Protein AF-A0A7J2Z098-F1 (afdb_monomer_lite)

Secondary structure (DSSP, 8-state):
-HHHHHHHHHHHHHHHHHHT-------PPPPPPPPEEEEEEEE--EEEPPEEEEEE-TTT--EEEEEEPPEEE--EEEEEEEEPPP---EE-TT--EEEEEEEEEEEETT-SPPEEP---TTTSS--S-PPPSSSEEEEEEE---SS-----TTSSS----SEE-----TT-EEEEEEEEEEEEEEEEEPPPBTTBTT-EEEEEEEEEPPPPPPEEEEPPPSS-----PPPPPPPPPP------HHHHHHHHHHHHHHHHHHHHHHHHGGG-

Radius of gyration: 32.57 Å; chains: 1; bounding box: 95×51×106 Å

Foldseek 3Di:
DPVVVVVVVVVVVVVVVVVPPPPPCPVAFDADAAWDKDKDKDWPKDKFAKDKDWDQDPVPRDIDIDIDHIDIDTWIKMKIKIWDDQDDWDADPVRFIKFKFKKKWKDWPPDPDIDTLPCVFQDDERPGPGDDNHTIDIQMETADDDDDPPPPVPPPDDPPNSYYPPHQDAQTKMKMKMKMWIWGKDWAADDADPVRNRDTGIDTDTHMYPIHDIDMDTHHDPPPDDDDDDDDDDDDDDDDPDDPVVVVVVVVVVVVVVVVVVVVVVVVVVVD

Sequence (272 aa):
MGKYLSLCLVAILAVSSLLMVMPSNAQTIPKPSVPEFTLKYVDNSYDVPPTTSTTTDPYTGKQTTTTQAGYRIYNQSIYVVIKNQPFVPYNDNDGHYINLAYTIRWKGHYSDSWNNLPNRTDYYGVDGYWSPYDGNTTIVFGLNHKENPINIHGLNRDFDYDYFLGGVSANGTVDFQIQAFIGYSELVPKQPTILYPNDYYLVVTGQLSDWSNIESITIPDGSISTSTSPTSNPTPTPTVPELSWLLIVPLLLSMLSIALIVKHRKTANFKQ

pLDDT: mean 79.64, std 18.13, range [35.75, 97.94]

Structure (mmCIF, N/CA/C/O backbone):
data_AF-A0A7J2Z098-F1
#
_entry.id   AF-A0A7J2Z098-F1
#
loop_
_atom_site.group_PDB
_atom_site.id
_atom_site.type_symbol
_atom_site.label_atom_id
_atom_site.label_alt_id
_atom_site.label_comp_id
_atom_site.label_asym_id
_atom_site.label_entity_id
_atom_site.label_seq_id
_atom_site.pdbx_PDB_ins_code
_atom_site.Cartn_x
_atom_site.Cartn_y
_atom_site.Cartn_z
_atom_site.occupancy
_atom_site.B_iso_or_equiv
_atom_site.auth_seq_id
_atom_site.auth_comp_id
_atom_site.auth_asym_id
_atom_site.auth_atom_id
_atom_site.pdbx_PDB_model_num
ATOM 1 N N . MET A 1 1 ? 45.383 5.998 -62.347 1.00 57.28 1 MET A N 1
ATOM 2 C CA . MET A 1 1 ? 44.789 6.826 -61.270 1.00 57.28 1 MET A CA 1
ATOM 3 C C . MET A 1 1 ? 43.417 6.342 -60.780 1.00 57.28 1 MET A C 1
ATOM 5 O O . MET A 1 1 ? 43.200 6.380 -59.579 1.00 57.28 1 MET A O 1
ATOM 9 N N . GLY A 1 2 ? 42.518 5.821 -61.629 1.00 71.88 2 GLY A N 1
ATOM 10 C CA . GLY A 1 2 ? 41.135 5.491 -61.217 1.00 71.88 2 GLY A CA 1
ATOM 11 C C . GLY A 1 2 ? 40.946 4.414 -60.130 1.00 71.88 2 GLY A C 1
ATOM 12 O O . GLY A 1 2 ? 40.006 4.506 -59.349 1.00 71.88 2 GLY A O 1
ATOM 13 N N . LYS A 1 3 ? 41.847 3.426 -60.014 1.00 73.69 3 LYS A N 1
ATOM 14 C CA . LYS A 1 3 ? 41.690 2.323 -59.040 1.00 73.69 3 LYS A CA 1
ATOM 15 C C . LYS A 1 3 ? 41.809 2.782 -57.579 1.00 73.69 3 LYS A C 1
ATOM 17 O O . LYS A 1 3 ? 41.043 2.330 -56.738 1.00 73.69 3 LYS A O 1
ATOM 22 N N . TYR A 1 4 ? 42.721 3.711 -57.290 1.00 79.69 4 TYR A N 1
ATOM 23 C CA . TYR A 1 4 ? 42.920 4.242 -55.935 1.00 79.69 4 TYR A CA 1
ATOM 24 C C . TYR A 1 4 ? 41.799 5.196 -55.516 1.00 79.69 4 TYR A C 1
ATOM 26 O O . TYR A 1 4 ? 41.381 5.169 -54.364 1.00 79.69 4 TYR A O 1
ATOM 34 N N . LEU A 1 5 ? 41.262 5.979 -56.459 1.00 80.69 5 LEU A N 1
ATOM 35 C CA . LEU A 1 5 ? 40.113 6.852 -56.210 1.00 80.69 5 LEU A CA 1
ATOM 36 C C . LEU A 1 5 ? 38.868 6.033 -55.838 1.00 80.69 5 LEU A C 1
ATOM 38 O O . LEU A 1 5 ? 38.191 6.359 -54.870 1.00 80.69 5 LEU A O 1
ATOM 42 N N . SER A 1 6 ? 38.614 4.929 -56.552 1.00 85.00 6 SER A N 1
ATOM 43 C CA . SER A 1 6 ? 37.485 4.036 -56.262 1.00 85.00 6 SER A CA 1
ATOM 44 C C . SER A 1 6 ? 37.614 3.364 -54.891 1.00 85.00 6 SER A C 1
ATOM 46 O O . SER A 1 6 ? 36.625 3.244 -54.177 1.00 85.00 6 SER A O 1
ATOM 48 N N . LEU A 1 7 ? 38.829 2.964 -54.498 1.00 81.88 7 LEU A N 1
ATOM 49 C CA . LEU A 1 7 ? 39.093 2.372 -53.182 1.00 81.88 7 LEU A CA 1
ATOM 50 C C . LEU A 1 7 ? 38.921 3.395 -52.051 1.00 81.88 7 LEU A C 1
ATOM 52 O O . LEU A 1 7 ? 38.344 3.074 -51.016 1.00 81.88 7 LEU A O 1
ATOM 56 N N . CYS A 1 8 ? 39.365 4.635 -52.273 1.00 82.75 8 CYS A N 1
ATOM 57 C CA . CYS A 1 8 ? 39.190 5.730 -51.322 1.00 82.75 8 CYS A CA 1
ATOM 58 C C . CYS A 1 8 ? 37.703 6.076 -51.143 1.00 82.75 8 CYS A C 1
ATOM 60 O O . CYS A 1 8 ? 37.240 6.256 -50.023 1.00 82.75 8 CYS A O 1
ATOM 62 N N . LEU A 1 9 ? 36.928 6.081 -52.233 1.00 84.75 9 LEU A N 1
ATOM 63 C CA . LEU A 1 9 ? 35.494 6.366 -52.195 1.00 84.75 9 LEU A CA 1
ATOM 64 C C . LEU A 1 9 ? 34.701 5.268 -51.468 1.00 84.75 9 LEU A C 1
ATOM 66 O O . LEU A 1 9 ? 33.828 5.586 -50.668 1.00 84.75 9 LEU A O 1
ATOM 70 N N . VAL A 1 10 ? 35.042 3.990 -51.682 1.00 88.12 10 VAL A N 1
ATOM 71 C CA . VAL A 1 10 ? 34.444 2.860 -50.944 1.00 88.12 10 VAL A CA 1
ATOM 72 C C . VAL A 1 10 ? 34.806 2.918 -49.460 1.00 88.12 10 VAL A C 1
ATOM 74 O O . VAL A 1 10 ? 33.942 2.684 -48.622 1.00 88.12 10 VAL A O 1
ATOM 77 N N . ALA A 1 11 ? 36.047 3.276 -49.120 1.00 83.81 11 ALA A N 1
ATOM 78 C CA . ALA A 1 11 ? 36.458 3.448 -47.730 1.00 83.81 11 ALA A CA 1
ATOM 79 C C . ALA A 1 11 ? 35.717 4.614 -47.054 1.00 83.81 11 ALA A C 1
ATOM 81 O O . ALA A 1 11 ? 35.242 4.456 -45.935 1.00 83.81 11 ALA A O 1
ATOM 82 N N . ILE A 1 12 ? 35.555 5.751 -47.741 1.00 84.44 12 ILE A N 1
ATOM 83 C CA . ILE A 1 12 ? 34.788 6.896 -47.231 1.00 84.44 12 ILE A CA 1
ATOM 84 C C . ILE A 1 12 ? 33.317 6.512 -47.049 1.00 84.44 12 ILE A C 1
ATOM 86 O O . ILE A 1 12 ? 32.778 6.750 -45.979 1.00 84.44 12 ILE A O 1
ATOM 90 N N . LEU A 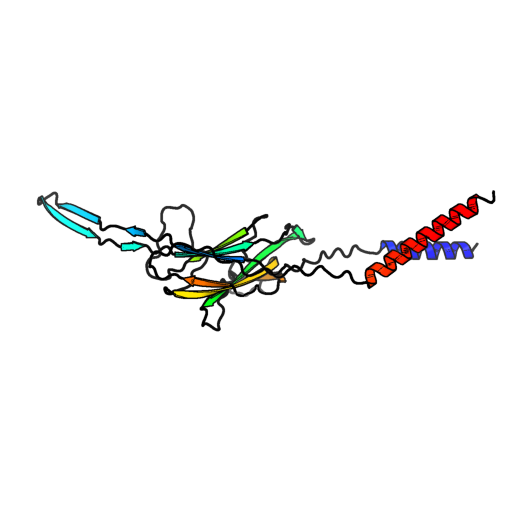1 13 ? 32.686 5.848 -48.023 1.00 81.50 13 LEU A N 1
ATOM 91 C CA . LEU A 1 13 ? 31.301 5.371 -47.899 1.00 81.50 13 LEU A CA 1
ATOM 92 C C . LEU A 1 13 ? 31.127 4.366 -46.753 1.00 81.50 13 LEU A C 1
ATOM 94 O O . LEU A 1 13 ? 30.170 4.478 -45.991 1.00 81.50 13 LEU A O 1
ATOM 98 N N . ALA A 1 14 ? 32.065 3.430 -46.587 1.00 79.94 14 ALA A N 1
ATOM 99 C CA . ALA A 1 14 ? 32.045 2.476 -45.484 1.00 79.94 14 ALA A CA 1
ATOM 100 C C . ALA A 1 14 ? 32.183 3.187 -44.126 1.00 79.94 14 ALA A C 1
ATOM 102 O O . ALA A 1 14 ? 31.389 2.939 -43.221 1.00 79.94 14 ALA A O 1
ATOM 103 N N . VAL A 1 15 ? 33.117 4.132 -43.991 1.00 76.31 15 VAL A N 1
ATOM 104 C CA . VAL A 1 15 ? 33.310 4.897 -42.747 1.00 76.31 15 VAL A CA 1
ATOM 105 C C . VAL A 1 15 ? 32.129 5.838 -42.476 1.00 76.31 15 VAL A C 1
ATOM 107 O O . VAL A 1 15 ? 31.661 5.913 -41.344 1.00 76.31 15 VAL A O 1
ATOM 110 N N . SER A 1 16 ? 31.575 6.493 -43.499 1.00 74.38 16 SER A N 1
ATOM 111 C CA . SER A 1 16 ? 30.379 7.335 -43.377 1.00 74.38 16 SER A CA 1
ATOM 112 C C . SER A 1 16 ? 29.139 6.528 -42.988 1.00 74.38 16 SER A C 1
ATOM 114 O O . SER A 1 16 ? 28.329 7.021 -42.209 1.00 74.38 16 SER A O 1
ATOM 116 N N . SER A 1 17 ? 29.014 5.278 -43.450 1.00 73.50 17 SER A N 1
ATOM 117 C CA . SER A 1 17 ? 27.932 4.382 -43.019 1.00 73.50 17 SER A CA 1
ATOM 118 C C . SER A 1 17 ? 28.067 3.929 -41.557 1.00 73.50 17 SER A C 1
ATOM 120 O O . SER A 1 17 ? 27.053 3.693 -40.908 1.00 73.50 17 SER A O 1
ATOM 122 N N . LEU A 1 18 ? 29.289 3.885 -41.004 1.00 65.31 18 LEU A N 1
ATOM 123 C CA . LEU A 1 18 ? 29.522 3.606 -39.579 1.00 65.31 18 LEU A CA 1
ATOM 124 C C . LEU A 1 18 ? 29.263 4.823 -38.675 1.00 65.31 18 LEU A C 1
ATOM 126 O O . LEU A 1 18 ? 28.880 4.649 -37.522 1.00 65.31 18 LEU A O 1
ATOM 130 N N . LEU A 1 19 ? 29.459 6.046 -39.176 1.00 63.72 19 LEU A N 1
ATOM 131 C CA . LEU A 1 19 ? 29.223 7.278 -38.406 1.00 63.72 19 LEU A CA 1
ATOM 132 C C . LEU A 1 19 ? 27.743 7.680 -38.342 1.00 63.72 19 LEU A C 1
ATOM 134 O O . LEU A 1 19 ? 27.380 8.536 -37.541 1.00 63.72 19 LEU A O 1
ATOM 138 N N . MET A 1 20 ? 26.889 7.049 -39.151 1.00 56.09 20 MET A N 1
ATOM 139 C CA . MET A 1 20 ? 25.440 7.252 -39.135 1.00 56.09 20 MET A CA 1
ATOM 140 C C . MET A 1 20 ? 24.705 6.198 -38.296 1.00 56.09 20 MET A C 1
ATOM 142 O O . MET A 1 20 ? 23.518 5.952 -38.496 1.00 56.09 20 MET A O 1
ATOM 146 N N . VAL A 1 21 ? 25.383 5.589 -37.321 1.00 52.75 21 VAL A N 1
ATOM 147 C CA . VAL A 1 21 ? 24.683 5.002 -36.179 1.00 52.75 21 VAL A CA 1
ATOM 148 C C . VAL A 1 21 ? 24.274 6.180 -35.306 1.00 52.75 21 VAL A C 1
ATOM 150 O O . VAL A 1 21 ? 25.026 6.609 -34.432 1.00 52.75 21 VAL A O 1
ATOM 153 N N . MET A 1 22 ? 23.091 6.748 -35.572 1.00 53.44 22 MET A N 1
ATOM 154 C CA . MET A 1 22 ? 22.412 7.515 -34.531 1.00 53.44 22 MET A CA 1
ATOM 155 C C . MET A 1 22 ? 22.451 6.634 -33.283 1.00 53.44 22 MET A C 1
ATOM 157 O O . MET A 1 22 ? 22.065 5.463 -33.387 1.00 53.44 22 MET A O 1
ATOM 161 N N . PRO A 1 23 ? 22.955 7.120 -32.136 1.00 51.03 23 PRO A N 1
ATOM 162 C CA . PRO A 1 23 ? 22.782 6.385 -30.906 1.00 51.03 23 PRO A CA 1
ATOM 163 C C . PRO A 1 23 ? 21.275 6.244 -30.728 1.00 51.03 23 PRO A C 1
ATOM 165 O O . PRO A 1 23 ? 20.585 7.181 -30.338 1.00 51.03 23 PRO A O 1
ATOM 168 N N . SER A 1 24 ? 20.759 5.061 -31.046 1.00 50.72 24 SER A N 1
ATOM 169 C CA . SER A 1 24 ? 19.453 4.581 -30.628 1.00 50.72 24 SER A CA 1
ATOM 170 C C . SER A 1 24 ? 19.534 4.337 -29.118 1.00 50.72 24 SER A C 1
ATOM 172 O O . SER A 1 24 ? 19.278 3.241 -28.631 1.00 50.72 24 SER A O 1
ATOM 174 N N . ASN A 1 25 ? 19.900 5.372 -28.361 1.00 56.47 25 ASN A N 1
ATOM 175 C CA . ASN A 1 25 ? 19.655 5.472 -26.934 1.00 56.47 25 ASN A CA 1
ATOM 176 C C . ASN A 1 25 ? 18.183 5.855 -26.750 1.00 56.47 25 ASN A C 1
ATOM 178 O O . ASN A 1 25 ? 17.852 6.788 -26.022 1.00 56.47 25 ASN A O 1
ATOM 182 N N . ALA A 1 26 ? 17.283 5.112 -27.401 1.00 61.59 26 ALA A N 1
ATOM 183 C CA . ALA A 1 26 ? 15.996 4.863 -26.793 1.00 61.59 26 ALA A CA 1
ATOM 184 C C . ALA A 1 26 ? 16.334 4.052 -25.541 1.00 61.59 26 ALA A C 1
ATOM 186 O O . ALA A 1 26 ? 16.438 2.828 -25.593 1.00 61.59 26 ALA A O 1
ATOM 187 N N . GLN A 1 27 ? 16.674 4.754 -24.457 1.00 69.12 27 GLN A N 1
ATOM 188 C CA . GLN A 1 27 ? 16.904 4.141 -23.165 1.00 69.12 27 GLN A CA 1
ATOM 189 C C . GLN A 1 27 ? 15.578 3.494 -22.800 1.00 69.12 27 GLN A C 1
ATOM 191 O O . GLN A 1 27 ? 14.620 4.160 -22.421 1.00 69.12 27 GLN A O 1
ATOM 196 N N . THR A 1 28 ? 15.489 2.191 -23.042 1.00 88.50 28 THR A N 1
ATOM 197 C CA . THR A 1 28 ? 14.275 1.444 -22.766 1.00 88.50 28 THR A CA 1
ATOM 198 C C . THR A 1 28 ? 14.045 1.520 -21.271 1.00 88.50 28 THR A C 1
ATOM 200 O O . THR A 1 28 ? 14.939 1.167 -20.496 1.00 88.50 28 THR A O 1
ATOM 203 N N . ILE A 1 29 ? 12.862 1.978 -20.872 1.00 92.75 29 ILE A N 1
ATOM 204 C CA . ILE A 1 29 ? 12.437 1.929 -19.478 1.00 92.75 29 ILE A CA 1
ATOM 205 C C . ILE A 1 29 ? 12.605 0.473 -19.011 1.00 92.75 29 ILE A C 1
ATOM 207 O O . ILE A 1 29 ? 12.049 -0.425 -19.651 1.00 92.75 29 ILE A O 1
ATOM 211 N N . PRO A 1 30 ? 13.421 0.200 -17.978 1.00 94.94 30 PRO A N 1
ATOM 212 C CA . PRO A 1 30 ? 13.698 -1.170 -17.573 1.00 94.94 30 PRO A CA 1
ATOM 213 C C . PRO A 1 30 ? 12.434 -1.821 -17.008 1.00 94.94 30 PRO A C 1
ATOM 215 O O . PRO A 1 30 ? 11.653 -1.169 -16.314 1.00 94.94 30 PRO A O 1
ATOM 218 N N . LYS A 1 31 ? 12.240 -3.120 -17.272 1.00 95.62 31 LYS A N 1
ATOM 219 C CA . LYS A 1 31 ? 11.166 -3.883 -16.626 1.00 95.62 31 LYS A CA 1
ATOM 220 C C . LYS A 1 31 ? 11.496 -4.036 -15.131 1.00 95.62 31 LYS A C 1
ATOM 222 O O . LYS A 1 31 ? 12.567 -4.565 -14.826 1.00 95.62 31 LYS A O 1
ATOM 227 N N . PRO A 1 32 ? 10.620 -3.605 -14.207 1.00 94.94 32 PRO A N 1
ATOM 228 C CA . PRO A 1 32 ? 10.844 -3.798 -12.778 1.00 94.94 32 PRO A CA 1
ATOM 229 C C . PRO A 1 32 ? 10.784 -5.280 -12.377 1.00 94.94 32 PRO A C 1
ATOM 231 O O . PRO A 1 32 ? 10.076 -6.075 -13.004 1.00 94.94 32 PRO A O 1
ATOM 234 N N . SER A 1 33 ? 11.496 -5.651 -11.308 1.00 96.38 33 SER A N 1
ATOM 235 C CA . SER A 1 33 ? 11.374 -6.970 -10.686 1.00 96.38 33 SER A CA 1
ATOM 236 C C . SER A 1 33 ? 10.045 -7.118 -9.940 1.00 96.38 33 SER A C 1
ATOM 238 O O . SER A 1 33 ? 9.377 -6.141 -9.598 1.00 96.38 33 SER A O 1
ATOM 240 N N . VAL A 1 34 ? 9.647 -8.369 -9.703 1.00 96.94 34 VAL A N 1
ATOM 241 C CA . VAL A 1 34 ? 8.485 -8.681 -8.866 1.00 96.94 34 VAL A CA 1
ATOM 242 C C . VAL A 1 34 ? 8.768 -8.216 -7.426 1.00 96.94 34 VAL A C 1
ATOM 244 O O . VAL A 1 34 ? 9.807 -8.600 -6.885 1.00 96.94 34 VAL A O 1
ATOM 247 N N . PRO A 1 35 ? 7.888 -7.412 -6.795 1.00 94.81 35 PRO A N 1
ATOM 248 C CA . PRO A 1 35 ? 8.123 -6.890 -5.450 1.00 94.81 35 PRO A CA 1
ATOM 249 C C . PRO A 1 35 ? 8.235 -7.979 -4.377 1.00 94.81 35 PRO A C 1
ATOM 251 O O . PRO A 1 35 ? 7.418 -8.899 -4.320 1.00 94.81 35 PRO A O 1
ATOM 254 N N . GLU A 1 36 ? 9.198 -7.810 -3.471 1.00 95.75 36 GLU A N 1
ATOM 255 C CA . GLU A 1 36 ? 9.258 -8.523 -2.192 1.00 95.75 36 GLU A CA 1
ATOM 256 C C . GLU A 1 36 ? 8.597 -7.657 -1.116 1.00 95.75 36 GLU A C 1
ATOM 258 O O . GLU A 1 36 ? 8.906 -6.469 -0.992 1.00 95.75 36 GLU A O 1
ATOM 263 N N . PHE A 1 37 ? 7.699 -8.232 -0.318 1.00 95.69 37 PHE A N 1
ATOM 264 C CA . PHE A 1 37 ? 7.022 -7.490 0.740 1.00 95.69 37 PHE A CA 1
ATOM 265 C C . PHE A 1 37 ? 6.668 -8.372 1.933 1.00 95.69 37 PHE A C 1
ATOM 267 O O . PHE A 1 37 ? 6.704 -9.597 1.863 1.00 95.69 37 PHE A O 1
ATOM 274 N N . THR A 1 38 ? 6.345 -7.719 3.045 1.00 96.31 38 THR A N 1
ATOM 275 C CA . THR A 1 38 ? 5.892 -8.360 4.282 1.00 96.31 38 THR A CA 1
ATOM 276 C C . THR A 1 38 ? 4.702 -7.608 4.861 1.00 96.31 38 THR A C 1
ATOM 278 O O . THR A 1 38 ? 4.534 -6.408 4.628 1.00 96.31 38 THR A O 1
ATOM 281 N N . LEU A 1 39 ? 3.872 -8.321 5.619 1.00 96.12 39 LEU A N 1
ATOM 282 C CA . LEU A 1 39 ? 2.697 -7.775 6.290 1.00 96.12 39 LEU A CA 1
ATOM 283 C C . LEU A 1 39 ? 2.921 -7.756 7.803 1.00 96.12 39 LEU A C 1
ATOM 285 O O . LEU A 1 39 ? 3.462 -8.706 8.373 1.00 96.12 39 LEU A O 1
ATOM 289 N N . LYS A 1 40 ? 2.472 -6.691 8.467 1.00 95.38 40 LYS A N 1
ATOM 290 C CA . LYS A 1 40 ? 2.518 -6.572 9.927 1.00 95.38 40 LYS A CA 1
ATOM 291 C C . LYS A 1 40 ? 1.225 -5.970 10.462 1.00 95.38 40 LYS A C 1
ATOM 293 O O . LYS A 1 40 ? 0.866 -4.856 10.106 1.00 95.38 40 LYS A O 1
ATOM 298 N N . TYR A 1 41 ? 0.562 -6.680 11.364 1.00 94.44 41 TYR A N 1
ATOM 299 C CA . TYR A 1 41 ? -0.569 -6.148 12.117 1.00 94.44 41 TYR A CA 1
ATOM 300 C C . TYR A 1 41 ? -0.067 -5.291 13.287 1.00 94.44 41 TYR A C 1
ATOM 302 O O . TYR A 1 41 ? 0.871 -5.681 13.989 1.00 94.44 41 TYR A O 1
ATOM 310 N N . VAL A 1 42 ? -0.680 -4.126 13.490 1.00 91.31 42 VAL A N 1
ATOM 311 C CA . VAL A 1 42 ? -0.365 -3.196 14.579 1.00 91.31 42 VAL A CA 1
ATOM 312 C C . VAL A 1 42 ? -1.661 -2.758 15.253 1.00 91.31 42 VAL A C 1
ATOM 314 O O . VAL A 1 42 ? -2.547 -2.198 14.606 1.00 91.31 42 VAL A O 1
ATOM 317 N N . ASP A 1 43 ? -1.744 -2.993 16.563 1.00 91.44 43 ASP A N 1
ATOM 318 C CA . ASP A 1 43 ? -2.855 -2.575 17.415 1.00 91.44 43 ASP A CA 1
ATOM 319 C C . ASP A 1 43 ? -2.375 -1.522 18.420 1.00 91.44 43 ASP A C 1
ATOM 321 O O . ASP A 1 43 ? -1.649 -1.828 19.365 1.00 91.44 43 ASP A O 1
ATOM 325 N N . ASN A 1 44 ? -2.782 -0.278 18.192 1.00 89.19 44 ASN A N 1
ATOM 326 C CA . ASN A 1 44 ? -2.557 0.866 19.071 1.00 89.19 44 ASN A CA 1
ATOM 327 C C . ASN A 1 44 ? -3.853 1.267 19.805 1.00 89.19 44 ASN A C 1
ATOM 329 O O . ASN A 1 44 ? -4.013 2.429 20.188 1.00 89.19 44 ASN A O 1
ATOM 333 N N . SER A 1 45 ? -4.822 0.352 19.931 1.00 89.12 45 SER A N 1
ATOM 334 C CA . SER A 1 45 ? -6.096 0.616 20.608 1.00 89.12 45 SER A CA 1
ATOM 335 C C . SER A 1 45 ? -5.890 0.891 22.097 1.00 89.12 45 SER A C 1
ATOM 337 O O . SER A 1 45 ? -5.026 0.294 22.740 1.00 89.12 45 SER A O 1
ATOM 339 N N . TYR A 1 46 ? -6.723 1.756 22.670 1.00 88.75 46 TYR A N 1
ATOM 340 C CA . TYR A 1 46 ? -6.664 2.114 24.088 1.00 88.75 46 TYR A CA 1
ATOM 341 C C . TYR A 1 46 ? -8.055 2.394 24.655 1.00 88.75 46 TYR A C 1
ATOM 343 O O . TYR A 1 46 ? -8.987 2.718 23.919 1.00 88.75 46 TYR A O 1
ATOM 351 N N . ASP A 1 47 ? -8.197 2.271 25.973 1.00 92.00 47 ASP A N 1
ATOM 352 C CA . ASP A 1 47 ? -9.448 2.557 26.672 1.00 92.00 47 ASP A CA 1
ATOM 353 C C . ASP A 1 47 ? -9.421 3.977 27.250 1.00 92.00 47 ASP A C 1
ATOM 355 O O . ASP A 1 47 ? -8.466 4.384 27.915 1.00 92.00 47 ASP A O 1
ATOM 359 N N . VAL A 1 48 ? -10.485 4.737 27.002 1.00 88.19 48 VAL A N 1
ATOM 360 C CA . VAL A 1 48 ? -10.740 6.040 27.617 1.00 88.19 48 VAL A CA 1
ATOM 361 C C . VAL A 1 48 ? -11.589 5.802 28.867 1.00 88.19 48 VAL A C 1
ATOM 363 O O . VAL A 1 48 ? -12.699 5.275 28.749 1.00 88.19 48 VAL A O 1
ATOM 366 N N . PRO A 1 49 ? -11.108 6.159 30.071 1.00 94.12 49 PRO A N 1
ATOM 367 C CA . PRO A 1 49 ? -11.881 5.963 31.291 1.00 94.12 49 PRO A CA 1
ATOM 368 C C . PRO A 1 49 ? -13.125 6.872 31.315 1.00 94.12 49 PRO A C 1
ATOM 370 O O . PRO A 1 49 ? -13.120 7.937 30.693 1.00 94.12 49 PRO A O 1
ATOM 373 N N . PRO A 1 50 ? -14.188 6.495 32.052 1.00 96.50 50 PRO A N 1
ATOM 374 C CA . PRO A 1 50 ? -15.348 7.360 32.242 1.00 96.50 50 PRO A CA 1
ATOM 375 C C . PRO A 1 50 ? -14.947 8.674 32.917 1.00 96.50 50 PRO A C 1
ATOM 377 O O . PRO A 1 50 ? -14.163 8.682 33.868 1.00 96.50 50 PRO A O 1
ATOM 380 N N . THR A 1 51 ? -15.523 9.785 32.463 1.00 96.06 51 THR A N 1
ATOM 381 C CA . THR A 1 51 ? -15.309 11.110 33.058 1.00 96.06 51 THR A CA 1
ATOM 382 C C . THR A 1 51 ? -16.583 11.579 33.747 1.00 96.06 51 THR A C 1
ATOM 384 O O . THR A 1 51 ? -17.696 11.311 33.301 1.00 96.06 51 THR A O 1
ATOM 387 N N . THR A 1 52 ? -16.442 12.252 34.887 1.00 97.69 52 THR A N 1
ATOM 388 C CA . THR A 1 52 ? -17.578 12.818 35.623 1.00 97.69 52 THR A CA 1
ATOM 389 C C . THR A 1 52 ? -17.325 14.296 35.862 1.00 97.69 52 THR A C 1
ATOM 391 O O . THR A 1 52 ? -16.305 14.666 36.438 1.00 97.69 52 THR A O 1
ATOM 394 N N . SER A 1 53 ? -18.256 15.139 35.421 1.00 96.56 53 SER A N 1
ATOM 395 C CA . SER A 1 53 ? -18.226 16.582 35.643 1.00 96.56 53 SER A CA 1
ATOM 396 C C . SER A 1 53 ? -19.401 16.995 36.518 1.00 96.56 53 SER A C 1
ATOM 398 O O . SER A 1 53 ? -20.550 16.679 36.200 1.00 96.56 53 SER A O 1
ATOM 400 N N . THR A 1 54 ? -19.124 17.733 37.590 1.00 97.94 54 THR A N 1
ATOM 401 C CA . THR A 1 54 ? -20.156 18.340 38.436 1.00 97.94 54 THR A CA 1
ATOM 402 C C . THR A 1 54 ? -20.196 19.837 38.176 1.00 97.94 54 THR A C 1
ATOM 404 O O . THR A 1 54 ? -19.185 20.523 38.314 1.00 97.94 54 THR A O 1
ATOM 407 N N . THR A 1 55 ? -21.368 20.348 37.817 1.00 97.25 55 THR A N 1
ATOM 408 C CA . THR A 1 55 ? -21.617 21.779 37.646 1.00 97.25 55 THR A CA 1
ATOM 409 C C . THR A 1 55 ? -22.546 22.252 38.753 1.00 97.25 55 THR A C 1
ATOM 411 O O . THR A 1 55 ? -23.603 21.661 38.974 1.00 97.25 55 THR A O 1
ATOM 414 N N . THR A 1 56 ? -22.156 23.314 39.451 1.00 97.56 56 THR A N 1
ATOM 415 C CA . THR A 1 56 ? -22.990 23.962 40.468 1.00 97.56 56 THR A CA 1
ATOM 416 C C . THR A 1 56 ? -23.680 25.165 39.843 1.00 97.56 56 THR A C 1
ATOM 418 O O . THR A 1 56 ? -23.011 26.044 39.304 1.00 97.56 56 THR A O 1
ATOM 421 N N . ASP A 1 57 ? -25.007 25.213 39.917 1.00 95.81 57 ASP A N 1
ATOM 422 C CA . ASP A 1 57 ? -25.786 26.380 39.506 1.00 95.81 57 ASP A CA 1
ATOM 423 C C . ASP A 1 57 ? -25.463 27.572 40.436 1.00 95.81 57 ASP A C 1
ATOM 425 O O . ASP A 1 57 ? -25.660 27.458 41.651 1.00 95.81 57 ASP A O 1
ATOM 429 N N . PRO A 1 58 ? -24.970 28.711 39.910 1.00 93.94 58 PRO A N 1
ATOM 430 C CA . PRO A 1 58 ? -24.531 29.838 40.732 1.00 93.94 58 PRO A CA 1
ATOM 431 C C . PRO A 1 58 ? -25.678 30.587 41.428 1.00 93.94 58 PRO A C 1
ATOM 433 O O . PRO A 1 58 ? -25.421 31.325 42.377 1.00 93.94 58 PRO A O 1
ATOM 436 N N . TYR A 1 59 ? -26.925 30.415 40.984 1.00 91.75 59 TYR A N 1
ATOM 437 C CA . TYR A 1 59 ? -28.089 31.106 41.543 1.00 91.75 59 TYR A CA 1
ATOM 438 C C . TYR A 1 59 ? -28.874 30.235 42.524 1.00 91.75 59 TYR A C 1
ATOM 440 O O . TYR A 1 59 ? -29.502 30.762 43.440 1.00 91.75 59 TYR A O 1
ATOM 448 N N . THR A 1 60 ? -28.840 28.910 42.351 1.00 96.62 60 THR A N 1
ATOM 449 C CA . THR A 1 60 ? -29.603 27.973 43.196 1.00 96.62 60 THR A CA 1
ATOM 450 C C . THR A 1 60 ? -28.733 27.097 44.097 1.00 96.62 60 THR A C 1
ATOM 452 O O . THR A 1 60 ? -29.253 26.459 45.011 1.00 96.62 60 THR A O 1
ATOM 455 N N . GLY A 1 61 ? -27.419 27.024 43.852 1.00 96.38 61 GLY A N 1
ATOM 456 C CA . GLY A 1 61 ? -26.495 26.131 44.560 1.00 96.38 61 GLY A CA 1
ATOM 457 C C . GLY A 1 61 ? -26.697 24.643 44.246 1.00 96.38 61 GLY A C 1
ATOM 458 O O . GLY A 1 61 ? -25.989 23.795 44.793 1.00 96.38 61 GLY A O 1
ATOM 459 N N . LYS A 1 62 ? -27.648 24.298 43.368 1.00 97.44 62 LYS A N 1
ATOM 460 C CA . LYS A 1 62 ? -27.932 22.916 42.985 1.00 97.44 62 LYS A CA 1
ATOM 461 C C . LYS A 1 62 ? -26.780 22.359 42.151 1.00 97.44 62 LYS A C 1
ATOM 463 O O . LYS A 1 62 ? -26.388 22.943 41.142 1.00 97.44 62 LYS A O 1
ATOM 468 N N . GLN A 1 63 ? -26.267 21.201 42.552 1.00 97.81 63 GLN A N 1
ATOM 469 C CA . GLN A 1 63 ? -25.266 20.469 41.783 1.00 97.81 63 GLN A CA 1
ATOM 470 C C . GLN A 1 63 ? -25.939 19.566 40.747 1.00 97.81 63 GLN A C 1
ATOM 472 O O . GLN A 1 63 ? -26.914 18.876 41.048 1.00 97.81 63 GLN A O 1
ATOM 477 N N . THR A 1 64 ? -25.397 19.561 39.532 1.00 97.69 64 THR A N 1
ATOM 478 C CA . THR A 1 64 ? -25.738 18.610 38.472 1.00 97.69 64 THR A CA 1
ATOM 479 C C . THR A 1 64 ? -24.481 17.846 38.098 1.00 97.69 64 THR A C 1
ATOM 481 O O . THR A 1 64 ? -23.499 18.436 37.650 1.00 97.69 64 THR A O 1
ATOM 484 N N . THR A 1 65 ? -24.509 16.532 38.288 1.00 97.69 65 THR A N 1
ATOM 485 C CA . THR A 1 65 ? -23.416 15.639 37.907 1.00 97.69 65 THR A CA 1
ATOM 486 C C . THR A 1 65 ? -23.756 14.977 36.581 1.00 97.69 65 THR A C 1
ATOM 488 O O . THR A 1 65 ? -24.809 14.359 36.445 1.00 97.69 65 THR A O 1
ATOM 491 N N . THR A 1 66 ? -22.861 15.108 35.605 1.00 97.19 66 THR A N 1
ATOM 492 C CA . THR A 1 66 ? -22.941 14.418 34.314 1.00 97.19 66 THR A CA 1
ATOM 493 C C . THR A 1 66 ? -21.775 13.447 34.218 1.00 97.19 66 THR A C 1
ATOM 495 O O . THR A 1 66 ? -20.622 13.853 34.360 1.00 97.19 66 THR A O 1
ATOM 498 N N . THR A 1 67 ? -22.072 12.172 33.981 1.00 97.31 67 THR A N 1
ATOM 499 C CA . THR A 1 67 ? -21.062 11.132 33.759 1.00 97.31 67 THR A CA 1
ATOM 500 C C . THR A 1 67 ? -21.071 10.736 32.291 1.00 97.31 67 THR A C 1
ATOM 502 O O . THR A 1 67 ? -22.100 10.321 31.762 1.00 97.31 67 THR A O 1
ATOM 505 N N . GLN A 1 68 ? -19.919 10.852 31.638 1.00 95.12 68 GLN A N 1
ATOM 506 C CA . GLN A 1 68 ? -19.672 10.273 30.326 1.00 95.12 68 GLN A CA 1
ATOM 507 C C . GLN A 1 68 ? -19.077 8.881 30.535 1.00 95.12 68 GLN A C 1
ATOM 509 O O . GLN A 1 68 ? -18.094 8.721 31.263 1.00 95.12 68 GLN A O 1
ATOM 514 N N . ALA A 1 69 ? -19.693 7.866 29.930 1.00 94.38 69 ALA A N 1
ATOM 515 C CA . ALA A 1 69 ? -19.173 6.508 29.995 1.00 94.38 69 ALA A CA 1
ATOM 516 C C . ALA A 1 69 ? -17.783 6.434 29.344 1.00 94.38 69 ALA A C 1
ATOM 518 O O . ALA A 1 69 ? -17.506 7.126 28.364 1.00 94.38 69 ALA A O 1
ATOM 519 N N . GLY A 1 70 ? -16.920 5.581 29.896 1.00 92.69 70 GLY A N 1
ATOM 520 C CA . GLY A 1 70 ? -15.664 5.233 29.247 1.00 92.69 70 GLY A CA 1
ATOM 521 C C . GLY A 1 70 ? -15.938 4.449 27.969 1.00 92.69 70 GLY A C 1
ATOM 522 O O . GLY A 1 70 ? -16.995 3.833 27.821 1.00 92.69 70 GLY A O 1
ATOM 523 N N . TYR A 1 71 ? -14.995 4.476 27.040 1.00 89.06 71 TYR A N 1
ATOM 524 C CA . TYR A 1 71 ? -15.130 3.805 25.752 1.00 89.06 71 TYR A CA 1
ATOM 525 C C . TYR A 1 71 ? -13.764 3.363 25.234 1.00 89.06 71 TYR A C 1
ATOM 527 O O . TYR A 1 71 ? -12.739 3.945 25.583 1.00 89.06 71 TYR A O 1
ATOM 535 N N . ARG A 1 72 ? -13.743 2.328 24.393 1.00 88.12 72 ARG A N 1
ATOM 536 C CA . ARG A 1 72 ? -12.524 1.858 23.729 1.00 88.12 72 ARG A CA 1
ATOM 537 C C . ARG A 1 72 ? -12.346 2.573 22.398 1.00 88.12 72 ARG A C 1
ATOM 539 O O . ARG A 1 72 ? -13.274 2.626 21.593 1.00 88.12 72 ARG A O 1
ATOM 546 N N . ILE A 1 73 ? -11.146 3.084 22.157 1.00 84.81 73 ILE A N 1
ATOM 547 C CA . ILE A 1 73 ? -10.729 3.595 20.856 1.00 84.81 73 ILE A CA 1
ATOM 548 C C . ILE A 1 73 ? -9.994 2.472 20.139 1.00 84.81 73 ILE A C 1
ATOM 550 O O . ILE A 1 73 ? -8.912 2.061 20.555 1.00 84.81 73 ILE A O 1
ATOM 554 N N . TYR A 1 74 ? -10.594 1.977 19.059 1.00 85.69 74 TYR A N 1
ATOM 555 C CA . TYR A 1 74 ? -9.960 1.002 18.183 1.00 85.69 74 TYR A CA 1
ATOM 556 C C . TYR A 1 74 ? -9.011 1.723 17.223 1.00 85.69 74 TYR A C 1
ATOM 558 O O . TYR A 1 74 ? -9.427 2.579 16.441 1.00 85.69 74 TYR A O 1
ATOM 566 N N . ASN A 1 75 ? -7.734 1.355 17.260 1.00 87.62 75 ASN A N 1
ATOM 567 C CA . ASN A 1 75 ? -6.686 1.912 16.410 1.00 87.62 75 ASN A CA 1
ATOM 568 C C . ASN A 1 75 ? -5.837 0.757 15.869 1.00 87.62 75 ASN A C 1
ATOM 570 O O . ASN A 1 75 ? -4.759 0.455 16.375 1.00 87.62 75 ASN A O 1
ATOM 574 N N . GLN A 1 76 ? -6.401 0.053 14.890 1.00 89.88 76 GLN A N 1
ATOM 575 C CA . GLN A 1 76 ? -5.849 -1.179 14.341 1.00 89.88 76 GLN A CA 1
ATOM 576 C C . GLN A 1 76 ? -5.512 -0.986 12.867 1.00 89.88 76 GLN A C 1
ATOM 578 O O . GLN A 1 76 ? -6.288 -0.390 12.111 1.00 89.88 76 GLN A O 1
ATOM 583 N N . SER A 1 77 ? -4.359 -1.506 12.459 1.00 91.38 77 SER A N 1
ATOM 584 C CA . SER A 1 77 ? -3.826 -1.297 11.115 1.00 91.38 77 SER A CA 1
ATOM 585 C C . SER A 1 77 ? -2.987 -2.474 10.619 1.00 91.38 77 SER A C 1
ATOM 587 O O . SER A 1 77 ? -2.428 -3.241 11.405 1.00 91.38 77 SER A O 1
ATOM 589 N N . ILE A 1 78 ? -2.894 -2.608 9.296 1.00 92.44 78 ILE A N 1
ATOM 590 C CA . ILE A 1 78 ? -1.953 -3.500 8.614 1.00 92.44 78 ILE A CA 1
ATOM 591 C C . ILE A 1 78 ? -0.900 -2.642 7.919 1.00 92.44 78 ILE A C 1
ATOM 593 O O . ILE A 1 78 ? -1.220 -1.754 7.134 1.00 92.44 78 ILE A O 1
ATOM 597 N N . TYR A 1 79 ? 0.362 -2.937 8.191 1.00 92.38 79 TYR A N 1
ATOM 598 C CA . TYR A 1 79 ? 1.519 -2.333 7.558 1.00 92.38 79 TYR A CA 1
ATOM 599 C C . TYR A 1 79 ? 1.973 -3.269 6.443 1.00 92.38 79 TYR A C 1
ATOM 601 O O . TYR A 1 79 ? 2.331 -4.421 6.701 1.00 92.38 79 TYR A O 1
ATOM 609 N N . VAL A 1 80 ? 1.975 -2.764 5.217 1.00 92.06 80 VAL A N 1
ATOM 610 C CA . VAL A 1 80 ? 2.545 -3.419 4.043 1.00 92.06 80 VAL A CA 1
ATOM 611 C C . VAL A 1 80 ? 3.934 -2.834 3.831 1.00 92.06 80 VAL A C 1
ATOM 613 O O . VAL A 1 80 ? 4.072 -1.669 3.463 1.00 92.06 80 VAL A O 1
ATOM 616 N N . VAL A 1 81 ? 4.965 -3.627 4.114 1.00 92.94 81 VAL A N 1
ATOM 617 C CA . VAL A 1 81 ? 6.369 -3.208 4.030 1.00 92.94 81 VAL A CA 1
ATOM 618 C C . VAL A 1 81 ? 6.987 -3.826 2.784 1.00 92.94 81 VAL A C 1
ATOM 620 O O . VAL A 1 81 ? 7.258 -5.026 2.754 1.00 92.94 81 VAL A O 1
ATOM 623 N N . ILE A 1 82 ? 7.199 -3.005 1.762 1.00 92.44 82 ILE A N 1
ATOM 624 C CA . ILE A 1 82 ? 7.770 -3.374 0.465 1.00 92.44 82 ILE A CA 1
ATOM 625 C C . ILE A 1 82 ? 9.269 -3.116 0.504 1.00 92.44 82 ILE A C 1
ATOM 627 O O . ILE A 1 82 ? 9.694 -2.017 0.853 1.00 92.44 82 ILE A O 1
ATOM 631 N N . LYS A 1 83 ? 10.074 -4.100 0.118 1.00 94.31 83 LYS A N 1
ATOM 632 C CA . LYS A 1 83 ? 11.516 -3.931 -0.048 1.00 94.31 83 LYS A CA 1
ATOM 633 C C . LYS A 1 83 ? 11.796 -3.338 -1.423 1.00 94.31 83 LYS A C 1
ATOM 635 O O . LYS A 1 83 ? 11.490 -3.957 -2.442 1.00 94.31 83 LYS A O 1
ATOM 640 N N . ASN A 1 84 ? 12.380 -2.145 -1.451 1.00 90.31 84 ASN A N 1
ATOM 641 C CA . ASN A 1 84 ? 12.576 -1.426 -2.697 1.00 90.31 84 ASN A CA 1
ATOM 642 C C . ASN A 1 84 ? 13.677 -2.072 -3.540 1.00 90.31 84 ASN A C 1
ATOM 644 O O . ASN A 1 84 ? 14.779 -2.339 -3.054 1.00 90.31 84 ASN A O 1
ATOM 648 N N . GLN A 1 85 ? 13.387 -2.319 -4.818 1.00 91.75 85 GLN A N 1
ATOM 649 C CA . GLN A 1 85 ? 14.432 -2.697 -5.766 1.00 91.75 85 GLN A CA 1
ATOM 650 C C . GLN A 1 85 ? 15.340 -1.486 -6.047 1.00 91.75 85 GLN A C 1
ATOM 652 O O . GLN A 1 85 ? 14.851 -0.354 -6.068 1.00 91.75 85 GLN A O 1
ATOM 657 N N . PRO A 1 86 ? 16.645 -1.690 -6.299 1.00 92.31 86 PRO A N 1
ATOM 658 C CA . PRO A 1 86 ? 17.532 -0.598 -6.675 1.00 92.31 86 PRO A CA 1
ATOM 659 C C . PRO A 1 86 ? 17.054 0.078 -7.963 1.00 92.31 86 PRO A C 1
ATOM 661 O O . PRO A 1 86 ? 17.038 -0.535 -9.030 1.00 92.31 86 PRO A O 1
ATOM 664 N N . PHE A 1 87 ? 16.682 1.350 -7.867 1.00 90.50 87 PHE A N 1
ATOM 665 C CA . PHE A 1 87 ? 16.303 2.164 -9.011 1.00 90.50 87 PHE A CA 1
ATOM 666 C C . PHE A 1 87 ? 16.710 3.617 -8.762 1.00 90.50 87 PHE A C 1
ATOM 668 O O . PHE A 1 87 ? 16.454 4.158 -7.690 1.00 90.50 87 PHE A O 1
ATOM 675 N N . VAL A 1 88 ? 17.353 4.243 -9.749 1.00 91.31 88 VAL A N 1
ATOM 676 C CA . VAL A 1 88 ? 17.738 5.658 -9.693 1.00 91.31 88 VAL A CA 1
ATOM 677 C C . VAL A 1 88 ? 16.848 6.423 -10.672 1.00 91.31 88 VAL A C 1
ATOM 679 O O . VAL A 1 88 ? 16.969 6.195 -11.878 1.00 91.31 88 VAL A O 1
ATOM 682 N N . PRO A 1 89 ? 15.957 7.301 -10.184 1.00 91.62 89 PRO A N 1
ATOM 683 C CA . PRO A 1 89 ? 15.105 8.123 -11.034 1.00 91.62 89 PRO A CA 1
ATOM 684 C C . PRO A 1 89 ? 15.895 9.003 -11.995 1.00 91.62 89 PRO A C 1
ATOM 686 O O . PRO A 1 89 ? 16.991 9.470 -11.676 1.00 91.62 89 PRO A O 1
ATOM 689 N N . TYR A 1 90 ? 15.329 9.237 -13.174 1.00 92.62 90 TYR A N 1
ATOM 690 C CA . TYR A 1 90 ? 15.949 10.044 -14.221 1.00 92.62 90 TYR A CA 1
ATOM 691 C C . TYR A 1 90 ? 14.888 10.748 -15.067 1.00 92.62 90 TYR A C 1
ATOM 693 O O . TYR A 1 90 ? 13.729 10.345 -15.076 1.00 92.62 90 TYR A O 1
ATOM 701 N N . ASN A 1 91 ? 15.291 11.797 -15.783 1.00 93.94 91 ASN A N 1
ATOM 702 C CA . ASN A 1 91 ? 14.456 12.394 -16.822 1.00 93.94 91 ASN A CA 1
ATOM 703 C C . ASN A 1 91 ? 14.831 11.786 -18.173 1.00 93.94 91 ASN A C 1
ATOM 705 O O . ASN A 1 91 ? 16.023 11.630 -18.455 1.00 93.94 91 ASN A O 1
ATOM 709 N N . ASP A 1 92 ? 13.841 11.442 -18.989 1.00 93.81 92 ASP A N 1
ATOM 710 C CA . ASP A 1 92 ? 14.086 11.039 -20.373 1.00 93.81 92 ASP A CA 1
ATOM 711 C C . ASP A 1 92 ? 14.403 12.253 -21.277 1.00 93.81 92 ASP A C 1
ATOM 713 O O . ASP A 1 92 ? 14.525 13.391 -20.814 1.00 93.81 92 ASP A O 1
ATOM 717 N N . ASN A 1 93 ? 14.579 12.014 -22.581 1.00 92.00 93 ASN A N 1
ATOM 718 C CA . ASN A 1 93 ? 14.919 13.069 -23.545 1.00 92.00 93 ASN A CA 1
ATOM 719 C C . ASN A 1 93 ? 13.799 14.105 -23.739 1.00 92.00 93 ASN A C 1
ATOM 721 O O . ASN A 1 93 ? 14.082 15.223 -24.170 1.00 92.00 93 ASN A O 1
ATOM 725 N N . ASP A 1 94 ? 12.558 13.734 -23.426 1.00 93.31 94 ASP A N 1
ATOM 726 C CA . ASP A 1 94 ? 11.373 14.582 -23.549 1.00 93.31 94 ASP A CA 1
ATOM 727 C C . ASP A 1 94 ? 11.066 15.318 -22.226 1.00 93.31 94 ASP A C 1
ATOM 729 O O . ASP A 1 94 ? 10.160 16.148 -22.157 1.00 93.31 94 ASP A O 1
ATOM 733 N N . GLY A 1 95 ? 11.867 15.074 -21.181 1.00 92.69 95 GLY A N 1
ATOM 734 C CA . GLY A 1 95 ? 11.744 15.705 -19.870 1.00 92.69 95 GLY A CA 1
ATOM 735 C C . GLY A 1 95 ? 10.759 15.007 -18.932 1.00 92.69 95 GLY A C 1
ATOM 736 O O . GLY A 1 95 ? 10.436 15.566 -17.882 1.00 92.69 95 GLY A O 1
ATOM 737 N N . HIS A 1 96 ? 10.288 13.803 -19.267 1.00 93.06 96 HIS A N 1
ATOM 738 C CA . HIS A 1 96 ? 9.438 13.024 -18.376 1.00 93.06 96 HIS A CA 1
ATOM 739 C C . HIS A 1 9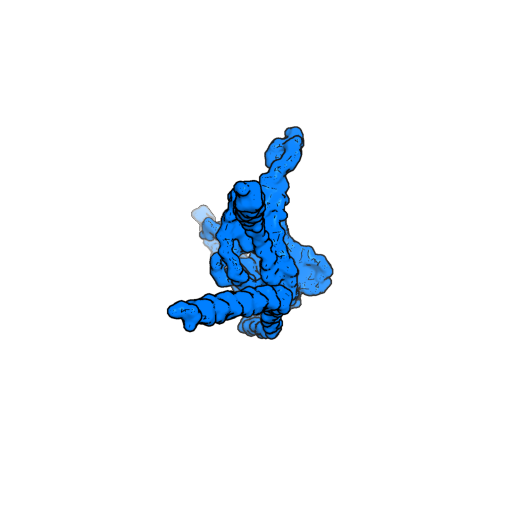6 ? 10.259 12.448 -17.224 1.00 93.06 96 HIS A C 1
ATOM 741 O O . HIS A 1 96 ? 11.299 11.819 -17.434 1.00 93.06 96 HIS A O 1
ATOM 747 N N . TYR A 1 97 ? 9.762 12.616 -16.000 1.00 91.94 97 TYR A N 1
ATOM 748 C CA . TYR A 1 97 ? 10.402 12.081 -14.803 1.00 91.94 97 TYR A CA 1
ATOM 749 C C . TYR A 1 97 ? 10.049 10.600 -14.613 1.00 91.94 97 TYR A C 1
ATOM 751 O O . TYR A 1 97 ? 8.944 10.262 -14.185 1.00 91.94 97 TYR A O 1
ATOM 759 N N . ILE A 1 98 ? 10.996 9.719 -14.936 1.00 92.12 98 ILE A N 1
ATOM 760 C CA . ILE A 1 98 ? 10.871 8.266 -14.809 1.00 92.12 98 ILE A CA 1
ATOM 761 C C . ILE A 1 98 ? 11.220 7.846 -13.381 1.00 92.12 98 ILE A C 1
ATOM 763 O O . ILE A 1 98 ? 12.350 8.047 -12.923 1.00 92.12 98 ILE A O 1
ATOM 767 N N . ASN A 1 99 ? 10.278 7.212 -12.684 1.00 92.31 99 ASN A N 1
ATOM 768 C CA . ASN A 1 99 ? 10.475 6.762 -11.308 1.00 92.31 99 ASN A CA 1
ATOM 769 C C . ASN A 1 99 ? 9.765 5.415 -11.015 1.00 92.31 99 ASN A C 1
ATOM 771 O O . ASN A 1 99 ? 8.980 4.922 -11.827 1.00 92.31 99 ASN A O 1
ATOM 775 N N . LEU A 1 100 ? 10.119 4.781 -9.894 1.00 90.56 100 LEU A N 1
ATOM 776 C CA . LEU A 1 100 ? 9.574 3.523 -9.387 1.00 90.56 100 LEU A CA 1
ATOM 777 C C . LEU A 1 100 ? 8.367 3.780 -8.476 1.00 90.56 100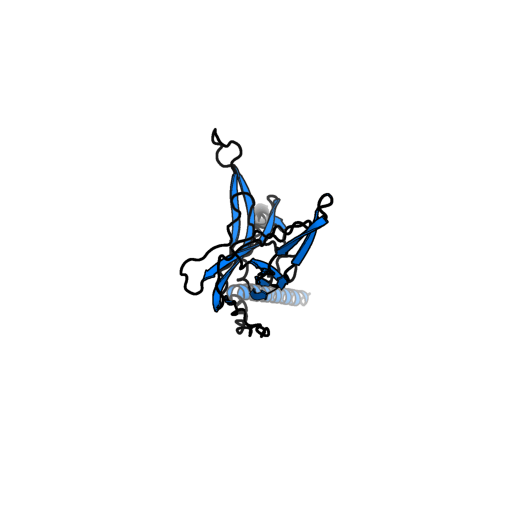 LEU A C 1
ATOM 779 O O . LEU A 1 100 ? 8.460 4.507 -7.485 1.00 90.56 100 LEU A O 1
ATOM 783 N N . ALA A 1 101 ? 7.267 3.109 -8.786 1.00 90.25 101 ALA A N 1
ATOM 784 C CA . ALA A 1 101 ? 6.004 3.144 -8.066 1.00 90.25 101 ALA A CA 1
ATOM 785 C C . ALA A 1 101 ? 5.476 1.717 -7.832 1.00 90.25 101 ALA A C 1
ATOM 787 O O . ALA A 1 101 ? 5.907 0.764 -8.486 1.00 90.25 101 ALA A O 1
ATOM 788 N N . TYR A 1 102 ? 4.524 1.571 -6.908 1.00 89.25 102 TYR A N 1
ATOM 789 C CA . TYR A 1 102 ? 3.873 0.295 -6.607 1.00 89.25 102 TYR A CA 1
ATOM 790 C C . TYR A 1 102 ? 2.354 0.401 -6.679 1.00 89.25 102 TYR A C 1
ATOM 792 O O . TYR A 1 102 ? 1.764 1.342 -6.154 1.00 89.25 102 TYR A O 1
ATOM 800 N N . THR A 1 103 ? 1.724 -0.617 -7.254 1.00 90.06 103 THR A N 1
ATOM 801 C CA . THR A 1 103 ? 0.282 -0.848 -7.189 1.00 90.06 103 THR A CA 1
ATOM 802 C C . THR A 1 103 ? 0.014 -1.975 -6.202 1.00 90.06 103 THR A C 1
ATOM 804 O O . THR A 1 103 ? 0.618 -3.042 -6.303 1.00 90.06 103 THR A O 1
ATOM 807 N N . ILE A 1 104 ? -0.904 -1.759 -5.259 1.00 91.94 104 ILE A N 1
ATOM 808 C CA . ILE A 1 104 ? -1.330 -2.785 -4.301 1.00 91.94 104 ILE A CA 1
ATOM 809 C C . ILE A 1 104 ? -2.785 -3.132 -4.558 1.00 91.94 104 ILE A C 1
ATOM 811 O O . ILE A 1 104 ? -3.625 -2.258 -4.785 1.00 91.94 104 ILE A O 1
ATOM 815 N N . ARG A 1 105 ? -3.081 -4.422 -4.448 1.00 93.94 105 ARG A N 1
ATOM 816 C CA . ARG A 1 105 ? -4.443 -4.929 -4.359 1.00 93.94 105 ARG A CA 1
ATOM 817 C C . ARG A 1 105 ? -4.607 -5.829 -3.148 1.00 93.94 105 ARG A C 1
ATOM 819 O O . ARG A 1 105 ? -3.661 -6.496 -2.729 1.00 93.94 105 ARG A O 1
ATOM 826 N N . TRP A 1 106 ? -5.817 -5.858 -2.611 1.00 95.06 106 TRP A N 1
ATOM 827 C CA . TRP A 1 106 ? -6.196 -6.722 -1.503 1.00 95.06 106 TRP A CA 1
ATOM 828 C C . TRP A 1 106 ? -7.555 -7.363 -1.741 1.00 95.06 106 TRP A C 1
ATOM 830 O O . TRP A 1 106 ? -8.393 -6.864 -2.496 1.00 95.06 106 TRP A O 1
ATOM 840 N N . LYS A 1 107 ? -7.804 -8.465 -1.047 1.00 95.06 107 LYS A N 1
ATOM 841 C CA . LYS A 1 107 ? -9.127 -9.079 -0.960 1.00 95.06 107 LYS A CA 1
ATOM 842 C C . LYS A 1 107 ? -9.284 -9.79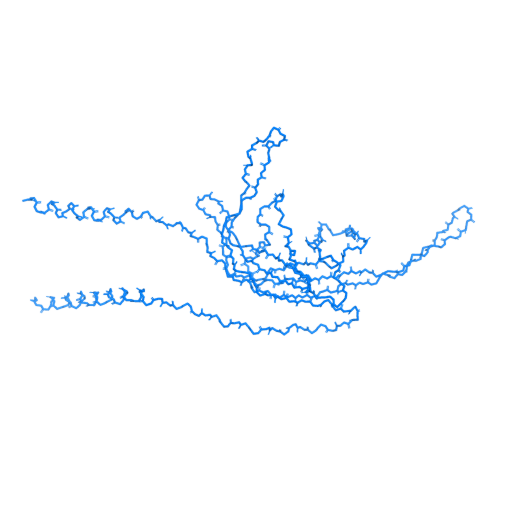4 0.370 1.00 95.06 107 LYS A C 1
ATOM 844 O O . LYS A 1 107 ? -8.299 -10.171 0.998 1.00 95.06 107 LYS A O 1
ATOM 849 N N . GLY A 1 108 ? -10.524 -10.017 0.795 1.00 95.25 108 GLY A N 1
ATOM 850 C CA . GLY A 1 108 ? -10.770 -11.020 1.830 1.00 95.25 108 GLY A CA 1
ATOM 851 C C . GLY A 1 108 ? -10.315 -12.394 1.332 1.00 95.25 108 GLY A C 1
ATOM 852 O O . GLY A 1 108 ? -10.449 -12.685 0.143 1.00 95.25 108 GLY A O 1
ATOM 853 N N . HIS A 1 109 ? -9.803 -13.243 2.220 1.00 96.56 109 HIS A N 1
ATOM 854 C CA . HIS A 1 109 ? -9.243 -14.546 1.840 1.00 96.56 109 HIS A CA 1
ATOM 855 C C . HIS A 1 109 ? -10.214 -15.405 1.011 1.00 96.56 109 HIS A C 1
ATOM 857 O O . HIS A 1 109 ? -9.843 -15.984 -0.007 1.00 96.56 109 HIS A O 1
ATOM 863 N N . TYR A 1 110 ? -11.496 -15.378 1.387 1.00 95.50 110 TYR A N 1
ATOM 864 C CA . TYR A 1 110 ? -12.589 -16.082 0.708 1.00 95.50 110 TYR A CA 1
ATOM 865 C C . TYR A 1 110 ? -13.316 -15.246 -0.359 1.00 95.50 110 TYR A C 1
ATOM 867 O O . TYR A 1 110 ? -14.341 -15.675 -0.879 1.00 95.50 110 TYR A O 1
ATOM 875 N N . SER A 1 111 ? -12.839 -14.035 -0.652 1.00 95.00 111 SER A N 1
ATOM 876 C CA . SER A 1 111 ? -13.347 -13.229 -1.763 1.00 95.00 111 SER A CA 1
ATOM 877 C C . SER A 1 111 ? -12.653 -13.644 -3.056 1.00 95.00 111 SER A C 1
ATOM 879 O O . SER A 1 111 ? -11.443 -13.881 -3.064 1.00 95.00 111 SER A O 1
ATOM 881 N N . ASP A 1 112 ? -13.405 -13.639 -4.154 1.00 95.81 112 ASP A N 1
ATOM 882 C CA . ASP A 1 112 ? -12.872 -13.795 -5.512 1.00 95.81 112 ASP A CA 1
ATOM 883 C C . ASP A 1 112 ? -12.495 -12.449 -6.148 1.00 95.81 112 ASP A C 1
ATOM 885 O O . ASP A 1 112 ? -11.731 -12.387 -7.111 1.00 95.81 112 ASP A O 1
ATOM 889 N N . SER A 1 113 ? -13.031 -11.348 -5.613 1.00 94.94 113 SER A N 1
ATOM 890 C CA . SER A 1 113 ? -12.822 -10.004 -6.151 1.00 94.94 113 SER A CA 1
ATOM 891 C C . SER A 1 113 ? -11.687 -9.291 -5.429 1.00 94.94 113 SER A C 1
ATOM 893 O O . SER A 1 113 ? -11.688 -9.195 -4.198 1.00 94.94 113 SER A O 1
ATOM 895 N N . TRP A 1 114 ? -10.746 -8.769 -6.215 1.00 94.12 114 TRP A N 1
ATOM 896 C CA . TRP A 1 114 ? -9.676 -7.896 -5.750 1.00 94.12 114 TRP A CA 1
ATOM 897 C C . TRP A 1 114 ? -10.147 -6.448 -5.713 1.00 94.12 114 TRP A C 1
ATOM 899 O O . TRP A 1 114 ? -10.634 -5.916 -6.711 1.00 94.12 114 TRP A O 1
ATOM 909 N N . ASN A 1 115 ? -9.930 -5.802 -4.577 1.00 90.94 115 ASN A N 1
ATOM 910 C CA . ASN A 1 115 ? -9.933 -4.356 -4.481 1.00 90.94 115 ASN A CA 1
ATOM 911 C C . ASN A 1 115 ? -8.530 -3.881 -4.835 1.00 90.94 115 ASN A C 1
ATOM 913 O O . ASN A 1 115 ? -7.544 -4.380 -4.294 1.00 90.94 115 ASN A O 1
ATOM 917 N N . ASN A 1 116 ? -8.433 -2.936 -5.754 1.00 88.00 116 ASN A N 1
ATOM 918 C CA . ASN A 1 116 ? -7.181 -2.237 -5.989 1.00 88.00 116 ASN A CA 1
ATOM 919 C C . ASN A 1 116 ? -7.193 -0.996 -5.112 1.00 88.00 116 ASN A C 1
ATOM 921 O O . ASN A 1 116 ? -8.266 -0.432 -4.871 1.00 88.00 116 ASN A O 1
ATOM 925 N N . LEU A 1 117 ? -6.017 -0.562 -4.662 1.00 78.94 117 LEU A N 1
ATOM 926 C CA . LEU A 1 117 ? -5.899 0.772 -4.081 1.00 78.94 117 LEU A CA 1
ATOM 927 C C . LEU A 1 117 ? -6.490 1.710 -5.123 1.00 78.94 117 LEU A C 1
ATOM 929 O O . LEU A 1 117 ? -6.083 1.565 -6.283 1.00 78.94 117 LEU A O 1
ATOM 933 N N . PRO A 1 118 ? -7.518 2.523 -4.779 1.00 59.28 118 PRO A N 1
ATOM 934 C CA . PRO A 1 118 ? -8.177 3.360 -5.757 1.00 59.28 118 PRO A CA 1
ATOM 935 C C . PRO A 1 118 ? -7.066 4.106 -6.459 1.00 59.28 118 PRO A C 1
ATOM 937 O O . PRO A 1 118 ? -6.324 4.870 -5.847 1.00 59.28 118 PRO A O 1
ATOM 940 N N . ASN A 1 119 ? -6.912 3.772 -7.737 1.00 46.56 119 ASN A N 1
ATOM 941 C CA . ASN A 1 119 ? -6.064 4.508 -8.635 1.00 46.56 119 ASN A CA 1
ATOM 942 C C . ASN A 1 119 ? -6.617 5.920 -8.477 1.00 46.56 119 ASN A C 1
ATOM 944 O O . ASN A 1 119 ? -7.793 6.141 -8.770 1.00 46.56 119 ASN A O 1
ATOM 948 N N . ARG A 1 120 ? -5.862 6.843 -7.881 1.00 47.41 120 ARG A N 1
ATOM 949 C CA . ARG A 1 120 ? -6.310 8.220 -7.644 1.00 47.41 120 ARG A CA 1
ATOM 950 C C . ARG A 1 120 ? -6.312 8.989 -8.978 1.00 47.41 120 ARG A C 1
ATOM 952 O O . ARG A 1 120 ? -5.891 10.136 -9.080 1.00 47.41 120 ARG A O 1
ATOM 959 N N . THR A 1 121 ? -6.801 8.318 -10.022 1.00 38.31 121 THR A N 1
ATOM 960 C CA . THR A 1 121 ? -6.833 8.678 -11.436 1.00 38.31 121 THR A CA 1
ATOM 961 C C . THR A 1 121 ? -7.716 9.874 -11.725 1.00 38.31 121 THR A C 1
ATOM 963 O O . THR A 1 121 ? -7.680 10.384 -12.840 1.00 38.31 121 THR A O 1
ATOM 966 N N . ASP A 1 122 ? -8.470 10.350 -10.738 1.00 41.31 122 ASP A N 1
ATOM 967 C CA . ASP A 1 122 ? -9.345 11.497 -10.921 1.00 41.31 122 ASP A CA 1
ATOM 968 C C . ASP A 1 122 ? -8.587 12.821 -10.779 1.00 41.31 122 ASP A C 1
ATOM 970 O O . ASP A 1 122 ? -9.130 13.852 -11.173 1.00 41.31 122 ASP A O 1
ATOM 974 N N . TYR A 1 123 ? -7.346 12.837 -10.259 1.00 38.62 123 TYR A N 1
ATOM 975 C CA . TYR A 1 123 ? -6.643 14.118 -10.130 1.00 38.62 123 TYR A CA 1
ATOM 976 C C . TYR A 1 123 ? -5.106 14.105 -10.179 1.00 38.62 123 TYR A C 1
ATOM 978 O O . TYR A 1 123 ? -4.547 15.137 -10.544 1.00 38.62 123 TYR A O 1
ATOM 986 N N . TYR A 1 124 ? -4.399 12.997 -9.909 1.00 35.75 124 TYR A N 1
ATOM 987 C CA . TYR A 1 124 ? -2.930 12.981 -10.015 1.00 35.75 124 TYR A CA 1
ATOM 988 C C . TYR A 1 124 ? -2.365 11.642 -10.501 1.00 35.75 124 TYR A C 1
ATOM 990 O O . TYR A 1 124 ? -2.939 10.573 -10.327 1.00 35.75 124 TYR A O 1
ATOM 998 N N . GLY A 1 125 ? -1.263 11.754 -11.231 1.00 36.28 125 GLY A N 1
ATOM 999 C CA . GLY A 1 125 ? -0.631 10.688 -11.980 1.00 36.28 125 GLY A CA 1
ATOM 1000 C C . GLY A 1 125 ? 0.061 9.609 -11.173 1.00 36.28 125 GLY A C 1
ATOM 1001 O O . GLY A 1 125 ? 0.367 9.872 -10.029 1.00 36.28 125 GLY A O 1
ATOM 1002 N N . VAL A 1 126 ? 0.281 8.424 -11.772 1.00 39.47 126 VAL A N 1
ATOM 1003 C CA . VAL A 1 126 ? 0.814 7.182 -11.159 1.00 39.47 126 VAL A CA 1
ATOM 1004 C C . VAL A 1 126 ? 1.048 7.306 -9.651 1.00 39.47 126 VAL A C 1
ATOM 1006 O O . VAL A 1 126 ? 2.180 7.447 -9.196 1.00 39.47 126 VAL A O 1
ATOM 1009 N N . ASP A 1 127 ? -0.025 7.256 -8.865 1.00 47.78 127 ASP A N 1
ATOM 1010 C CA . ASP A 1 127 ? 0.059 7.364 -7.407 1.00 47.78 127 ASP A CA 1
ATOM 1011 C C . ASP A 1 127 ? 0.447 6.000 -6.814 1.00 47.78 127 ASP A C 1
ATOM 1013 O O . ASP A 1 127 ? -0.267 5.386 -6.022 1.00 47.78 127 ASP A O 1
ATOM 1017 N N . GLY A 1 128 ? 1.599 5.480 -7.237 1.00 50.09 128 GLY A N 1
ATOM 1018 C CA . GLY A 1 128 ? 2.336 4.564 -6.386 1.00 50.09 128 GLY A CA 1
ATOM 1019 C C . GLY A 1 128 ? 3.084 5.380 -5.346 1.00 50.09 128 GLY A C 1
ATOM 1020 O O . GLY A 1 128 ? 3.534 6.490 -5.621 1.00 50.09 128 GLY A O 1
ATOM 1021 N N . TYR A 1 129 ? 3.253 4.831 -4.146 1.00 52.31 129 TYR A N 1
ATOM 1022 C CA . TYR A 1 129 ? 4.173 5.434 -3.189 1.00 52.31 129 TYR A CA 1
ATOM 1023 C C . TYR A 1 129 ? 5.549 5.477 -3.834 1.00 52.31 129 TYR A C 1
ATOM 1025 O O . TYR A 1 129 ? 6.153 4.430 -4.084 1.00 52.31 129 TYR A O 1
ATOM 1033 N N . TRP A 1 130 ? 6.008 6.690 -4.135 1.00 58.62 130 TRP A N 1
ATOM 1034 C CA . TRP A 1 130 ? 7.349 6.903 -4.636 1.00 58.62 130 TRP A CA 1
ATOM 1035 C C . TRP A 1 130 ? 8.313 6.314 -3.621 1.00 58.62 130 TRP A C 1
ATOM 1037 O O . TRP A 1 130 ? 8.355 6.735 -2.463 1.00 58.62 130 TRP A O 1
ATOM 1047 N N . SER A 1 131 ? 9.043 5.296 -4.064 1.00 59.97 131 SER A N 1
ATOM 1048 C CA . SER A 1 131 ? 10.045 4.639 -3.245 1.00 59.97 131 SER A CA 1
ATOM 1049 C C . SER A 1 131 ? 11.015 5.704 -2.723 1.00 59.97 131 SER A C 1
ATOM 1051 O O . SER A 1 131 ? 11.625 6.393 -3.547 1.00 59.97 131 SER A O 1
ATOM 1053 N N . PRO A 1 132 ? 11.224 5.850 -1.399 1.00 60.88 132 PRO A N 1
ATOM 1054 C CA . PRO A 1 132 ? 12.418 6.531 -0.929 1.00 60.88 132 PRO A CA 1
ATOM 1055 C C . PRO A 1 132 ? 13.627 5.822 -1.550 1.00 60.88 132 PRO A C 1
ATOM 1057 O O . PRO A 1 132 ? 13.598 4.610 -1.783 1.00 60.88 132 PRO A O 1
ATOM 1060 N N . TYR A 1 133 ? 14.646 6.605 -1.899 1.00 62.62 133 TYR A N 1
ATOM 1061 C CA . TYR A 1 133 ? 15.783 6.195 -2.728 1.00 62.62 133 TYR A CA 1
ATOM 1062 C C . TYR A 1 133 ? 16.584 4.998 -2.163 1.00 62.62 133 TYR A C 1
ATOM 1064 O O . TYR A 1 133 ? 17.432 4.450 -2.865 1.00 62.62 133 TYR A O 1
ATOM 1072 N N . ASP A 1 134 ? 16.291 4.547 -0.938 1.00 64.44 134 ASP A N 1
ATOM 1073 C CA . ASP A 1 134 ? 16.800 3.325 -0.329 1.00 64.44 134 ASP A CA 1
ATOM 1074 C C . ASP A 1 134 ? 15.816 2.669 0.671 1.00 64.44 134 ASP A C 1
ATOM 1076 O O . ASP A 1 134 ? 14.939 3.295 1.266 1.00 64.44 134 ASP A O 1
ATOM 1080 N N . GLY A 1 135 ? 15.955 1.352 0.852 1.00 84.69 135 GLY A N 1
ATOM 1081 C CA . GLY A 1 135 ? 15.299 0.605 1.929 1.00 84.69 135 GLY A CA 1
ATOM 1082 C C . GLY A 1 135 ? 13.893 0.099 1.611 1.00 84.69 135 GLY A C 1
ATOM 1083 O O . GLY A 1 135 ? 13.695 -0.640 0.646 1.00 84.69 135 GLY A O 1
ATOM 1084 N N . ASN A 1 136 ? 12.935 0.437 2.477 1.00 88.62 136 ASN A N 1
ATOM 1085 C CA . ASN A 1 136 ? 11.582 -0.108 2.441 1.00 88.62 136 ASN A CA 1
ATOM 1086 C C . ASN A 1 136 ? 10.532 0.997 2.292 1.00 88.62 136 ASN A C 1
ATOM 1088 O O . ASN A 1 136 ? 10.593 2.020 2.973 1.00 88.62 136 ASN A O 1
ATOM 1092 N N . THR A 1 137 ? 9.511 0.738 1.483 1.00 87.56 137 THR A N 1
ATOM 1093 C CA . THR A 1 137 ? 8.288 1.543 1.419 1.00 87.56 137 THR A CA 1
ATOM 1094 C C . THR A 1 137 ? 7.252 0.931 2.355 1.00 87.56 137 THR A C 1
ATOM 1096 O O . THR A 1 137 ? 6.986 -0.265 2.274 1.00 87.56 137 THR A O 1
ATOM 1099 N N . TH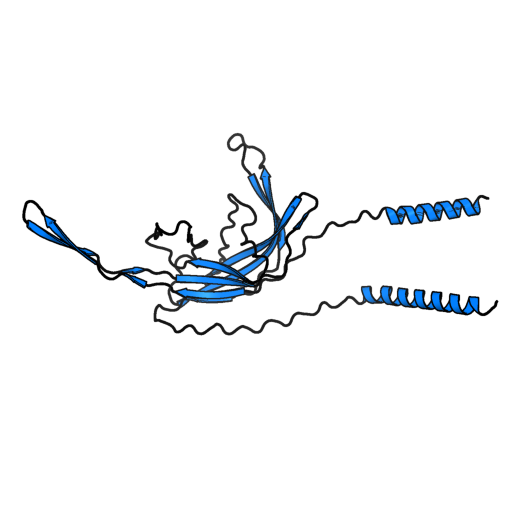R A 1 138 ? 6.679 1.721 3.267 1.00 87.50 138 THR A N 1
ATOM 1100 C CA . THR A 1 138 ? 5.641 1.245 4.198 1.00 87.50 138 THR A CA 1
ATOM 1101 C C . THR A 1 138 ? 4.315 1.911 3.885 1.00 87.50 138 THR A C 1
ATOM 1103 O O . THR A 1 138 ? 4.240 3.135 3.847 1.00 87.50 138 THR A O 1
ATOM 1106 N N . ILE A 1 139 ? 3.280 1.099 3.696 1.00 87.44 139 ILE A N 1
ATOM 1107 C CA . ILE A 1 139 ? 1.918 1.539 3.386 1.00 87.44 139 ILE A CA 1
ATOM 1108 C C . ILE A 1 139 ? 1.001 1.025 4.488 1.00 87.44 139 ILE A C 1
ATOM 1110 O O . ILE A 1 139 ? 1.097 -0.139 4.879 1.00 87.44 139 ILE A O 1
ATOM 1114 N N . VAL A 1 140 ? 0.146 1.894 5.025 1.00 88.38 140 VAL A N 1
ATOM 1115 C CA . VAL A 1 140 ? -0.661 1.596 6.214 1.00 88.38 140 VAL A CA 1
ATOM 1116 C C . VAL A 1 140 ? -2.137 1.533 5.841 1.00 88.38 140 VAL A C 1
ATOM 1118 O O . VAL A 1 140 ? -2.706 2.494 5.333 1.00 88.38 140 VAL A O 1
ATOM 1121 N N . PHE A 1 141 ? -2.763 0.397 6.135 1.00 88.38 141 PHE A N 1
ATOM 1122 C CA . PHE A 1 141 ? -4.183 0.151 5.926 1.00 88.38 141 PHE A CA 1
ATOM 1123 C C . PHE A 1 141 ? -4.924 0.164 7.263 1.00 88.38 141 PHE A C 1
ATOM 1125 O O . PHE A 1 141 ? -4.647 -0.668 8.130 1.00 88.38 141 PHE A O 1
ATOM 1132 N N . GLY A 1 142 ? -5.884 1.072 7.427 1.00 88.44 142 GLY A N 1
ATOM 1133 C CA . GLY A 1 142 ? -6.762 1.107 8.597 1.00 88.44 142 GLY A CA 1
ATOM 1134 C C . GLY A 1 142 ? -7.837 0.015 8.537 1.00 88.44 142 GLY A C 1
ATOM 1135 O O . GLY A 1 142 ? -8.415 -0.246 7.477 1.00 88.44 142 GLY A O 1
ATOM 1136 N N . LEU A 1 143 ? -8.135 -0.623 9.674 1.00 88.06 143 LEU A N 1
ATOM 1137 C CA . LEU A 1 143 ? -9.155 -1.685 9.755 1.00 88.06 143 LEU A CA 1
ATOM 1138 C C . LEU A 1 143 ? -10.540 -1.184 10.194 1.00 88.06 143 LEU A C 1
ATOM 1140 O O . LEU A 1 143 ? -11.558 -1.795 9.863 1.00 88.06 143 LEU A O 1
ATOM 1144 N N . ASN A 1 144 ? -10.603 -0.051 10.894 1.00 78.50 144 ASN A N 1
ATOM 1145 C CA . ASN A 1 144 ? -11.838 0.448 11.495 1.00 78.50 144 ASN A CA 1
ATOM 1146 C C . ASN A 1 144 ? -12.626 1.307 10.502 1.00 78.50 144 ASN A C 1
ATOM 1148 O O . ASN A 1 144 ? -12.175 2.379 10.115 1.00 78.50 144 ASN A O 1
ATOM 1152 N N . HIS A 1 145 ? -13.806 0.834 10.088 1.00 62.38 145 HIS A N 1
ATOM 1153 C CA . HIS A 1 145 ? -14.594 1.478 9.026 1.00 62.38 145 HIS A CA 1
ATOM 1154 C C . HIS A 1 145 ? -15.783 2.322 9.524 1.00 62.38 145 HIS A C 1
ATOM 1156 O O . HIS A 1 145 ? -16.362 3.085 8.761 1.00 62.38 145 HIS A O 1
ATOM 1162 N N . LYS A 1 146 ? -16.217 2.205 10.773 1.00 55.34 146 LYS A N 1
ATOM 1163 C CA . LYS A 1 146 ? -17.457 2.822 11.284 1.00 55.34 146 LYS A CA 1
ATOM 1164 C C . LYS A 1 146 ? -17.229 2.969 12.791 1.00 55.34 146 LYS A C 1
ATOM 1166 O O . LYS A 1 146 ? -16.780 2.011 13.397 1.00 55.34 146 LYS A O 1
ATOM 1171 N N . GLU A 1 147 ? -17.382 4.089 13.488 1.00 50.84 147 GLU A N 1
ATOM 1172 C CA . GLU A 1 147 ? -18.508 5.033 13.494 1.00 50.84 147 GLU A CA 1
ATOM 1173 C C . GLU A 1 147 ? -18.106 6.429 14.002 1.00 50.84 147 GLU A C 1
ATOM 1175 O O . GLU A 1 147 ? -18.961 7.264 14.266 1.00 50.84 147 GLU A O 1
ATOM 1180 N N . ASN A 1 148 ? -16.816 6.718 14.132 1.00 45.31 148 ASN A N 1
ATOM 1181 C CA . ASN A 1 148 ? -16.351 8.065 14.420 1.00 45.31 148 ASN A CA 1
ATOM 1182 C C . ASN A 1 148 ? -15.197 8.341 13.468 1.00 45.31 148 ASN A C 1
ATOM 1184 O O . ASN A 1 148 ? -14.152 7.707 13.639 1.00 45.31 148 ASN A O 1
ATOM 1188 N N . PRO A 1 149 ? -15.329 9.247 12.479 1.00 48.88 149 PRO A N 1
ATOM 1189 C CA . PRO A 1 149 ? -14.142 9.921 11.994 1.00 48.88 149 PRO A CA 1
ATOM 1190 C C . PRO A 1 149 ? -13.551 10.553 13.247 1.00 48.88 149 PRO A C 1
ATOM 1192 O O . PRO A 1 149 ? -14.087 11.524 13.784 1.00 48.88 149 PRO A O 1
ATOM 1195 N N . ILE A 1 150 ? -12.522 9.923 13.810 1.00 46.31 150 ILE A N 1
ATOM 1196 C CA . ILE A 1 150 ? -11.707 10.577 14.810 1.00 46.31 150 ILE A CA 1
ATOM 1197 C C . ILE A 1 150 ? -11.101 11.714 14.008 1.00 46.31 150 ILE A C 1
ATOM 1199 O O . ILE A 1 150 ? -10.123 11.526 13.293 1.00 46.31 150 ILE A O 1
ATOM 1203 N N . ASN A 1 151 ? -11.745 12.879 14.055 1.00 42.97 151 ASN A N 1
ATOM 1204 C CA . ASN A 1 151 ? -11.081 14.112 13.731 1.00 42.97 151 ASN A CA 1
ATOM 1205 C C . ASN A 1 151 ? -9.943 14.173 14.742 1.00 42.97 151 ASN A C 1
ATOM 1207 O O . ASN A 1 151 ? -10.144 14.576 15.891 1.00 42.97 151 ASN A O 1
ATOM 1211 N N . ILE A 1 152 ? -8.760 13.710 14.345 1.00 46.25 152 ILE A N 1
ATOM 1212 C CA . ILE A 1 152 ? -7.523 13.946 15.077 1.00 46.25 152 ILE A CA 1
ATOM 1213 C C . ILE A 1 152 ? -7.212 15.439 14.869 1.00 46.25 152 ILE A C 1
ATOM 1215 O O . ILE A 1 152 ? -6.265 15.827 14.195 1.00 46.25 152 ILE A O 1
ATOM 1219 N N . HIS A 1 153 ? -8.076 16.306 15.411 1.00 37.50 153 HIS A N 1
ATOM 1220 C CA . HIS A 1 153 ? -7.904 17.750 15.491 1.00 37.50 153 HIS A CA 1
ATOM 1221 C C . HIS A 1 153 ? -6.772 18.005 16.489 1.00 37.50 153 HIS A C 1
ATOM 1223 O O . HIS A 1 153 ? -7.009 18.212 17.677 1.00 37.50 153 HIS A O 1
ATOM 1229 N N . GLY A 1 154 ? -5.523 17.923 16.038 1.00 38.91 154 GLY A N 1
ATOM 1230 C CA . GLY A 1 154 ? -4.385 18.216 16.912 1.00 38.91 154 GLY A CA 1
ATOM 1231 C C . GLY A 1 154 ? -3.017 17.829 16.375 1.00 38.91 154 GLY A C 1
ATOM 1232 O O . GLY A 1 154 ? -2.020 18.377 16.837 1.00 38.91 154 GLY A O 1
ATOM 1233 N N . LEU A 1 155 ? -2.946 16.949 15.375 1.00 40.03 155 LEU A N 1
ATOM 1234 C CA . LEU A 1 155 ? -1.722 16.749 14.609 1.00 40.03 155 LEU A CA 1
ATOM 1235 C C . LEU A 1 155 ? -1.883 17.526 13.309 1.00 40.03 155 LEU A C 1
ATOM 1237 O O . LEU A 1 155 ? -2.748 17.225 12.501 1.00 40.03 155 LEU A O 1
ATOM 1241 N N . ASN A 1 156 ? -1.059 18.555 13.124 1.00 39.44 156 ASN A N 1
ATOM 1242 C CA . ASN A 1 156 ? -1.091 19.487 11.988 1.00 39.44 156 ASN A CA 1
ATOM 1243 C C . ASN A 1 156 ? -0.680 18.837 10.639 1.00 39.44 156 ASN A C 1
ATOM 1245 O O . ASN A 1 156 ? -0.252 19.538 9.725 1.00 39.44 156 ASN A O 1
ATOM 1249 N N . ARG A 1 157 ? -0.761 17.499 10.564 1.00 39.75 157 ARG A N 1
ATOM 1250 C CA . ARG A 1 157 ? -0.881 16.635 9.386 1.00 39.75 157 ARG A CA 1
ATOM 1251 C C . ARG A 1 157 ? -1.589 15.344 9.815 1.00 39.75 157 ARG A C 1
ATOM 1253 O O . ARG A 1 157 ? -1.019 14.545 10.556 1.00 39.75 157 ARG A O 1
ATOM 1260 N N . ASP A 1 158 ? -2.835 15.188 9.395 1.00 45.38 158 ASP A N 1
ATOM 1261 C CA . ASP A 1 158 ? -3.194 14.168 8.410 1.00 45.38 158 ASP A CA 1
ATOM 1262 C C . ASP A 1 158 ? -2.548 12.785 8.617 1.00 45.38 158 ASP A C 1
ATOM 1264 O O . ASP A 1 158 ? -1.826 12.294 7.755 1.00 45.38 158 ASP A O 1
ATOM 1268 N N . PHE A 1 159 ? -2.855 12.096 9.720 1.00 44.25 159 PHE A N 1
ATOM 1269 C CA . PHE A 1 159 ? -2.980 10.635 9.624 1.00 44.25 159 PHE A CA 1
ATOM 1270 C C . PHE A 1 159 ? -4.327 10.332 8.957 1.00 44.25 159 PHE A C 1
ATOM 1272 O O . PHE A 1 159 ? -5.205 9.709 9.555 1.00 44.25 159 PHE A O 1
ATOM 1279 N N . ASP A 1 160 ? -4.505 10.823 7.728 1.00 51.12 160 ASP A N 1
ATOM 1280 C CA . ASP A 1 160 ? -5.412 10.164 6.807 1.00 51.12 160 ASP A CA 1
ATOM 1281 C C . ASP A 1 160 ? -4.819 8.768 6.670 1.00 51.12 160 ASP A C 1
ATOM 1283 O O . ASP A 1 160 ? -3.705 8.591 6.176 1.00 51.12 160 ASP A O 1
ATOM 1287 N N . TYR A 1 161 ? -5.501 7.762 7.216 1.00 50.94 161 TYR A N 1
ATOM 1288 C CA . TYR A 1 161 ? -5.245 6.417 6.735 1.00 50.94 161 TYR A CA 1
ATOM 1289 C C . TYR A 1 161 ? -5.430 6.505 5.236 1.00 50.94 161 TYR A C 1
ATOM 1291 O O . TYR A 1 161 ? -6.547 6.757 4.783 1.00 50.94 161 TYR A O 1
ATOM 1299 N N . ASP A 1 162 ? -4.338 6.330 4.494 1.00 59.81 162 ASP A N 1
ATOM 1300 C CA . ASP A 1 162 ? -4.395 6.479 3.048 1.00 59.81 162 ASP A CA 1
ATOM 1301 C C . ASP A 1 162 ? -5.486 5.551 2.487 1.00 59.81 162 ASP A C 1
ATOM 1303 O O . ASP A 1 162 ? -6.166 5.910 1.527 1.00 59.81 162 ASP A O 1
ATOM 1307 N N . TYR A 1 163 ? -5.734 4.404 3.155 1.00 72.19 163 TYR A N 1
ATOM 1308 C CA . TYR A 1 163 ? -6.749 3.431 2.761 1.00 72.19 163 TYR A CA 1
ATOM 1309 C C . TYR A 1 163 ? -7.400 2.684 3.935 1.00 72.19 163 TYR A C 1
ATOM 1311 O O . TYR A 1 163 ? -6.738 2.251 4.883 1.00 72.19 163 TYR A O 1
ATOM 1319 N N . PHE A 1 164 ? -8.712 2.453 3.827 1.00 83.12 164 PHE A N 1
ATOM 1320 C CA . PHE A 1 164 ? -9.497 1.643 4.762 1.00 83.12 164 PHE A CA 1
ATOM 1321 C C . PHE A 1 164 ? -9.892 0.312 4.119 1.00 83.12 164 PHE A C 1
ATOM 1323 O O . PHE A 1 164 ? -10.503 0.289 3.052 1.00 83.12 164 PHE A O 1
ATOM 1330 N N . LEU A 1 165 ? -9.598 -0.806 4.790 1.00 84.31 165 LEU A N 1
ATOM 1331 C CA . LEU A 1 165 ? -9.924 -2.150 4.282 1.00 84.31 165 LEU A CA 1
ATOM 1332 C C . LEU A 1 165 ? -11.406 -2.513 4.418 1.00 84.31 165 LEU A C 1
ATOM 1334 O O . LEU A 1 165 ? -11.855 -3.459 3.779 1.00 84.31 165 LEU A O 1
ATOM 1338 N N . GLY A 1 166 ? -12.163 -1.763 5.221 1.00 73.62 166 GLY A N 1
ATOM 1339 C CA . GLY A 1 166 ? -13.606 -1.937 5.340 1.00 73.62 166 GLY A CA 1
ATOM 1340 C C . GLY A 1 166 ? -14.022 -3.209 6.080 1.00 73.62 166 GLY A C 1
ATOM 1341 O O . GLY A 1 166 ? -14.387 -4.195 5.455 1.00 73.62 166 GLY A O 1
ATOM 1342 N N . GLY A 1 167 ? -14.057 -3.175 7.418 1.00 71.69 167 GLY A N 1
ATOM 1343 C CA . GLY A 1 167 ? -14.824 -4.154 8.203 1.00 71.69 167 GLY A CA 1
ATOM 1344 C C . GLY A 1 167 ? -14.254 -5.574 8.235 1.00 71.69 167 GLY A C 1
ATOM 1345 O O . GLY A 1 167 ? -15.017 -6.535 8.309 1.00 71.69 167 GLY A O 1
ATOM 1346 N N . VAL A 1 168 ? -12.929 -5.720 8.201 1.00 87.88 168 VAL A N 1
ATOM 1347 C CA . VAL A 1 168 ? -12.292 -7.015 8.468 1.00 87.88 168 VAL A CA 1
ATOM 1348 C C . VAL A 1 168 ? -12.542 -7.368 9.934 1.00 87.88 168 VAL A C 1
ATOM 1350 O O . VAL A 1 168 ? -12.073 -6.671 10.832 1.00 87.88 168 VAL A O 1
ATOM 1353 N N . SER A 1 169 ? -13.320 -8.419 10.184 1.00 90.12 169 SER A N 1
ATOM 1354 C CA . SER A 1 169 ? -13.606 -8.874 11.544 1.00 90.12 169 SER A CA 1
ATOM 1355 C C . SER A 1 169 ? -12.361 -9.463 12.210 1.00 90.12 169 SER A C 1
ATOM 1357 O O . SER A 1 169 ? -11.430 -9.909 11.536 1.00 90.12 169 SER A O 1
ATOM 1359 N N . ALA A 1 170 ? -12.389 -9.556 13.541 1.00 90.38 170 ALA A N 1
ATOM 1360 C CA . ALA A 1 170 ? -11.501 -10.442 14.289 1.00 90.38 170 ALA A CA 1
ATOM 1361 C C . ALA A 1 170 ? -11.463 -11.843 13.647 1.00 90.38 170 ALA A C 1
ATOM 1363 O O . ALA A 1 170 ? -12.488 -12.345 13.173 1.00 90.38 170 ALA A O 1
ATOM 1364 N N . ASN A 1 171 ? -10.275 -12.446 13.601 1.00 93.19 171 ASN A N 1
ATOM 1365 C CA . ASN A 1 171 ? -9.965 -13.706 12.914 1.00 93.19 171 ASN A CA 1
ATOM 1366 C C . ASN A 1 171 ? -10.185 -13.696 11.389 1.00 93.19 171 ASN A C 1
ATOM 1368 O O . ASN A 1 171 ? -10.039 -14.730 10.738 1.00 93.19 171 ASN A O 1
ATOM 1372 N N . GLY A 1 172 ? -10.520 -12.546 10.801 1.00 93.75 172 GLY A N 1
ATOM 1373 C CA . GLY A 1 172 ? -10.594 -12.376 9.358 1.00 93.75 172 GLY A CA 1
ATOM 1374 C C . GLY A 1 172 ? -9.203 -12.391 8.734 1.00 93.75 172 GLY A C 1
ATOM 1375 O O . GLY A 1 172 ? -8.261 -11.825 9.287 1.00 93.75 172 GLY A O 1
ATOM 1376 N N . THR A 1 173 ? -9.078 -13.016 7.566 1.00 95.75 173 THR A N 1
ATOM 1377 C CA . THR A 1 173 ? -7.831 -13.055 6.794 1.00 95.75 173 THR A CA 1
ATOM 1378 C C . THR A 1 173 ? -7.953 -12.181 5.551 1.00 95.75 173 THR A C 1
ATOM 1380 O O . THR A 1 173 ? -8.955 -12.243 4.830 1.00 95.75 173 THR A O 1
ATOM 1383 N N . VAL A 1 174 ? -6.925 -11.372 5.302 1.00 95.69 174 VAL A N 1
ATOM 1384 C CA . VAL A 1 174 ? -6.805 -10.500 4.128 1.00 95.69 174 VAL A CA 1
ATOM 1385 C C . VAL A 1 174 ? -5.596 -10.936 3.315 1.00 95.69 174 VAL A C 1
ATOM 1387 O O . VAL A 1 174 ? -4.514 -11.116 3.870 1.00 95.69 174 VAL A O 1
ATOM 1390 N N . ASP A 1 175 ? -5.791 -11.076 2.011 1.00 97.25 175 ASP A N 1
ATOM 1391 C CA . ASP A 1 175 ? -4.753 -11.384 1.034 1.00 97.25 175 ASP A CA 1
ATOM 1392 C C . ASP A 1 175 ? -4.287 -10.093 0.356 1.00 97.25 175 ASP A C 1
ATOM 1394 O O . ASP A 1 175 ? -5.118 -9.260 -0.012 1.00 97.25 175 ASP A O 1
ATOM 1398 N N . PHE A 1 176 ? -2.983 -9.959 0.125 1.00 96.25 176 PHE A N 1
ATOM 1399 C CA . PHE A 1 176 ? -2.361 -8.828 -0.563 1.00 96.25 176 PHE A CA 1
ATOM 1400 C C . PHE A 1 176 ? -1.511 -9.293 -1.742 1.00 96.25 176 PHE A C 1
ATOM 1402 O O . PHE A 1 176 ? -0.873 -10.346 -1.690 1.00 96.25 176 PHE A O 1
ATOM 1409 N N . GLN A 1 177 ? -1.462 -8.468 -2.788 1.00 96.50 177 GLN A N 1
ATOM 1410 C CA . GLN A 1 177 ? -0.480 -8.565 -3.865 1.00 96.50 177 GLN A CA 1
ATOM 1411 C C . GLN A 1 177 ? 0.000 -7.180 -4.280 1.00 96.50 177 GLN A C 1
ATOM 1413 O O . GLN A 1 177 ? -0.739 -6.196 -4.195 1.00 96.50 177 GLN A O 1
ATOM 1418 N N . ILE A 1 178 ? 1.235 -7.128 -4.768 1.00 93.81 178 ILE A N 1
ATOM 1419 C CA . ILE A 1 178 ? 1.921 -5.899 -5.148 1.00 93.81 178 ILE A CA 1
ATOM 1420 C C . ILE A 1 178 ? 2.508 -6.061 -6.547 1.00 93.81 178 ILE A C 1
ATOM 1422 O O . ILE A 1 178 ? 3.037 -7.115 -6.900 1.00 93.81 178 ILE A O 1
ATOM 1426 N N . GLN A 1 179 ? 2.418 -5.007 -7.345 1.00 94.19 179 GLN A N 1
ATOM 1427 C CA . GLN A 1 179 ? 3.045 -4.891 -8.654 1.00 94.19 179 GLN A CA 1
ATOM 1428 C C . GLN A 1 179 ? 3.924 -3.641 -8.663 1.00 94.19 179 GLN A C 1
ATOM 1430 O O . GLN A 1 179 ? 3.502 -2.590 -8.187 1.00 94.19 179 GLN A O 1
ATOM 1435 N N . ALA A 1 180 ? 5.146 -3.746 -9.179 1.00 92.00 180 ALA A N 1
ATOM 1436 C CA . ALA A 1 180 ? 6.005 -2.593 -9.409 1.00 92.00 180 ALA A CA 1
ATOM 1437 C C . ALA A 1 180 ? 5.758 -2.004 -10.800 1.00 92.00 180 ALA A C 1
ATOM 1439 O O . ALA A 1 180 ? 5.494 -2.720 -11.770 1.00 92.00 180 ALA A O 1
ATOM 1440 N N . PHE A 1 181 ? 5.913 -0.692 -10.894 1.00 92.19 181 PHE A N 1
ATOM 1441 C CA . PHE A 1 181 ? 5.860 0.087 -12.119 1.00 92.19 181 PHE A CA 1
ATOM 1442 C C . PHE A 1 181 ? 7.097 0.979 -12.191 1.00 92.19 181 PHE A C 1
ATOM 1444 O O . PHE A 1 181 ? 7.405 1.677 -11.229 1.00 92.19 181 PHE A O 1
ATOM 1451 N N . ILE A 1 182 ? 7.796 0.977 -13.324 1.00 93.25 182 ILE A N 1
ATOM 1452 C CA . ILE A 1 182 ? 8.797 2.004 -13.632 1.00 93.25 182 ILE A CA 1
ATOM 1453 C C . ILE A 1 182 ? 8.291 2.766 -14.839 1.00 93.25 182 ILE A C 1
ATOM 1455 O O . ILE A 1 182 ? 8.030 2.169 -15.884 1.00 93.25 182 ILE A O 1
ATOM 1459 N N . GLY A 1 183 ? 8.179 4.079 -14.706 1.00 92.94 183 GLY A N 1
ATOM 1460 C CA . GLY A 1 183 ? 7.691 4.925 -15.778 1.00 92.94 183 GLY A CA 1
ATOM 1461 C C . GLY A 1 183 ? 7.319 6.305 -15.279 1.00 92.94 183 GLY A C 1
ATOM 1462 O O . GLY A 1 183 ? 7.819 6.767 -14.254 1.00 92.94 183 GLY A O 1
ATOM 1463 N N . TYR A 1 184 ? 6.429 6.942 -16.018 1.00 90.88 184 TYR A N 1
ATOM 1464 C CA . TYR A 1 184 ? 5.912 8.264 -15.722 1.00 90.88 184 TYR A CA 1
ATOM 1465 C C . TYR A 1 184 ? 4.419 8.319 -16.019 1.00 90.88 184 TYR A C 1
ATOM 1467 O O . TYR A 1 184 ? 3.834 7.411 -16.620 1.00 90.88 184 TYR A O 1
ATOM 1475 N N . SER A 1 185 ? 3.814 9.427 -15.621 1.00 86.12 185 SER A N 1
ATOM 1476 C CA . SER A 1 185 ? 2.502 9.804 -16.111 1.00 86.12 185 SER A CA 1
ATOM 1477 C C . SER A 1 185 ? 2.451 11.252 -16.517 1.00 86.12 185 SER A C 1
ATOM 1479 O O . SER A 1 185 ? 3.116 12.099 -15.923 1.00 86.12 185 SER A O 1
ATOM 1481 N N . GLU A 1 186 ? 1.563 11.522 -17.454 1.00 89.38 186 GLU A N 1
ATOM 1482 C CA . GLU A 1 186 ? 1.275 12.850 -17.954 1.00 89.38 186 GLU A CA 1
ATOM 1483 C C . GLU A 1 186 ? -0.236 13.084 -17.995 1.00 89.38 186 GLU A C 1
ATOM 1485 O O . GLU A 1 186 ? -1.034 12.160 -18.182 1.00 89.38 186 GLU A O 1
ATOM 1490 N N . LEU A 1 187 ? -0.632 14.340 -17.795 1.00 87.62 187 LEU A N 1
ATOM 1491 C CA . LEU A 1 187 ? -2.006 14.777 -17.999 1.00 87.62 187 LEU A CA 1
ATOM 1492 C C . LEU A 1 187 ? -2.173 15.150 -19.468 1.00 87.62 187 LEU A C 1
ATOM 1494 O O . LEU A 1 187 ? -1.649 16.168 -19.921 1.00 87.62 187 LEU A O 1
ATOM 1498 N N . VAL A 1 188 ? -2.929 14.342 -20.204 1.00 88.31 188 VAL A N 1
ATOM 1499 C CA . VAL A 1 188 ? -3.253 14.615 -21.602 1.00 88.31 188 VAL A CA 1
ATOM 1500 C C . VAL A 1 188 ? -4.605 15.326 -21.656 1.00 88.31 188 VAL A C 1
ATOM 1502 O O . VAL A 1 188 ? -5.574 14.830 -21.072 1.00 88.31 188 VAL A O 1
ATOM 1505 N N . PRO A 1 189 ? -4.712 16.490 -22.326 1.00 87.19 189 PRO A N 1
ATOM 1506 C CA . PRO A 1 189 ? -5.995 17.156 -22.500 1.00 87.19 189 PRO A CA 1
ATOM 1507 C C . PRO A 1 189 ? -6.979 16.207 -23.189 1.00 87.19 189 PRO A C 1
ATOM 1509 O O . PRO A 1 189 ? -6.682 15.665 -24.259 1.00 87.19 189 PRO A O 1
ATOM 1512 N N . LYS A 1 190 ? -8.170 16.015 -22.615 1.00 85.75 190 LYS A N 1
ATOM 1513 C CA . LYS A 1 190 ? -9.276 15.439 -23.387 1.00 85.75 190 LYS A CA 1
ATOM 1514 C C . LYS A 1 190 ? -9.645 16.430 -24.485 1.00 85.75 190 LYS A C 1
ATOM 1516 O O . LYS A 1 190 ? -9.433 17.635 -24.347 1.00 85.75 190 LYS A O 1
ATOM 1521 N N . GLN A 1 191 ? -10.213 15.935 -25.585 1.00 83.31 191 GLN A N 1
ATOM 1522 C CA . GLN A 1 191 ? -10.771 16.844 -26.584 1.00 83.31 191 GLN A CA 1
ATOM 1523 C C . GLN A 1 191 ? -11.766 17.784 -25.885 1.00 83.31 191 GLN A C 1
ATOM 1525 O O . GLN A 1 191 ? -12.673 17.288 -25.208 1.00 83.31 191 GLN A O 1
ATOM 1530 N N . PRO A 1 192 ? -11.582 19.113 -25.988 1.00 76.69 192 PRO A N 1
ATOM 1531 C CA . PRO A 1 192 ? -12.346 20.059 -25.194 1.00 76.69 192 PRO A CA 1
ATOM 1532 C C . PRO A 1 192 ? -13.828 19.903 -25.517 1.00 76.69 192 PRO A C 1
ATOM 1534 O O . PRO A 1 192 ? -14.247 19.999 -26.672 1.00 76.69 192 PRO A O 1
ATOM 1537 N N . THR A 1 193 ? -14.631 19.662 -24.485 1.00 77.69 193 THR A N 1
ATOM 1538 C CA . THR A 1 193 ? -16.088 19.742 -24.597 1.00 77.69 193 THR A CA 1
ATOM 1539 C C . THR A 1 193 ? -16.532 21.135 -24.159 1.00 77.69 193 THR A C 1
ATOM 1541 O O . THR A 1 193 ? -15.876 21.764 -23.332 1.00 77.69 193 THR A O 1
ATOM 1544 N N . ILE A 1 194 ? -17.661 21.628 -24.684 1.00 79.44 194 ILE A N 1
ATOM 1545 C CA . ILE A 1 194 ? -18.207 22.956 -24.326 1.00 79.44 194 ILE A CA 1
ATOM 1546 C C . ILE A 1 194 ? -18.401 23.100 -22.803 1.00 79.44 194 ILE A C 1
ATOM 1548 O O . ILE A 1 194 ? -18.298 24.200 -22.270 1.00 79.44 194 ILE A O 1
ATOM 1552 N N . LEU A 1 195 ? -18.666 21.993 -22.102 1.00 81.31 195 LEU A N 1
ATOM 1553 C CA . LEU A 1 195 ? -18.927 21.976 -20.662 1.00 81.31 195 LEU A CA 1
ATOM 1554 C C . LEU A 1 195 ? -17.653 21.892 -19.809 1.00 81.31 195 LEU A C 1
ATOM 1556 O O . LEU A 1 195 ? -17.659 22.373 -18.679 1.00 81.31 195 LEU A O 1
ATOM 1560 N N . TYR A 1 196 ? -16.567 21.321 -20.339 1.00 80.81 196 TYR A N 1
ATOM 1561 C CA . TYR A 1 196 ? -15.324 21.096 -19.600 1.00 80.81 196 TYR A CA 1
ATOM 1562 C C . TYR A 1 196 ? -14.111 21.401 -20.491 1.00 80.81 196 TYR A C 1
ATOM 1564 O O . TYR A 1 196 ? -13.517 20.489 -21.072 1.00 80.81 196 TYR A O 1
ATOM 1572 N N . PRO A 1 197 ? -13.732 22.686 -20.624 1.00 76.06 197 PRO A N 1
ATOM 1573 C CA . PRO A 1 197 ? -12.619 23.095 -21.482 1.00 76.06 197 PRO A CA 1
ATOM 1574 C C . PRO A 1 197 ? -11.247 22.628 -20.970 1.00 76.06 197 PRO A C 1
ATOM 1576 O O . PRO A 1 197 ? -10.296 22.606 -21.742 1.00 76.06 197 PRO A O 1
ATOM 1579 N N . ASN A 1 198 ? -11.158 22.234 -19.695 1.00 84.19 198 ASN A N 1
ATOM 1580 C CA . ASN A 1 198 ? -9.925 21.833 -19.014 1.00 84.19 198 ASN A CA 1
ATOM 1581 C C . ASN A 1 198 ? -10.021 20.401 -18.460 1.00 84.19 198 ASN A C 1
ATOM 1583 O O . ASN A 1 198 ? -9.519 20.130 -17.373 1.00 84.19 198 ASN A O 1
ATOM 1587 N N . ASP A 1 199 ? -10.738 19.504 -19.141 1.00 86.00 199 ASP A N 1
ATOM 1588 C CA . ASP A 1 199 ? -10.762 18.095 -18.746 1.00 86.00 199 ASP A CA 1
ATOM 1589 C C . ASP A 1 199 ? -9.482 17.405 -19.244 1.00 86.00 199 ASP A C 1
ATOM 1591 O O . ASP A 1 199 ? -9.102 17.540 -20.409 1.00 86.00 199 ASP A O 1
ATOM 1595 N N . TYR A 1 200 ? -8.814 16.669 -18.364 1.00 84.44 200 TYR A N 1
ATOM 1596 C CA . TYR A 1 200 ? -7.602 15.914 -18.668 1.00 84.44 200 TYR A CA 1
ATOM 1597 C C . TYR A 1 200 ? -7.853 14.440 -18.356 1.00 84.44 200 TYR A C 1
ATOM 1599 O O . TYR A 1 200 ? -8.697 14.091 -17.529 1.00 84.44 200 TYR A O 1
ATOM 1607 N N . TYR A 1 201 ? -7.136 13.551 -19.029 1.00 85.81 201 TYR A N 1
ATOM 1608 C CA . TYR A 1 201 ? -7.008 12.170 -18.590 1.00 85.81 201 TYR A CA 1
ATOM 1609 C C . TYR A 1 201 ? -5.546 11.857 -18.346 1.00 85.81 201 TYR A C 1
ATOM 1611 O O . TYR A 1 201 ? -4.647 12.407 -18.983 1.00 85.81 201 TYR A O 1
ATOM 1619 N N . LEU A 1 202 ? -5.321 10.967 -17.395 1.00 82.25 202 LEU A N 1
ATOM 1620 C CA . LEU A 1 202 ? -3.991 10.515 -17.075 1.00 82.25 202 LEU A CA 1
ATOM 1621 C C . LEU A 1 202 ? -3.546 9.435 -18.061 1.00 82.25 202 LEU A C 1
ATOM 1623 O O . LEU A 1 202 ? -4.215 8.411 -18.204 1.00 82.25 202 LEU A O 1
ATOM 1627 N N . VAL A 1 203 ? -2.394 9.639 -18.691 1.00 88.00 203 VAL A N 1
ATOM 1628 C CA . VAL A 1 203 ? -1.691 8.597 -19.441 1.00 88.00 203 VAL A CA 1
ATOM 1629 C C . VAL A 1 203 ? -0.515 8.122 -18.611 1.00 88.00 203 VAL A C 1
ATOM 1631 O O . VAL A 1 203 ? 0.239 8.925 -18.070 1.00 88.00 203 VAL A O 1
ATOM 1634 N N . VAL A 1 204 ? -0.384 6.805 -18.491 1.00 88.38 204 VAL A N 1
ATOM 1635 C CA . VAL A 1 204 ? 0.701 6.148 -17.768 1.00 88.38 204 VAL A CA 1
ATOM 1636 C C . VAL A 1 204 ? 1.558 5.400 -18.778 1.00 88.38 204 VAL A C 1
ATOM 1638 O O . VAL A 1 204 ? 1.056 4.517 -19.476 1.00 88.38 204 VAL A O 1
ATOM 1641 N N . THR A 1 205 ? 2.844 5.736 -18.837 1.00 92.38 205 THR A N 1
ATOM 1642 C CA . THR A 1 205 ? 3.803 5.152 -19.780 1.00 92.38 205 THR A CA 1
ATOM 1643 C C . THR A 1 205 ? 4.957 4.539 -19.006 1.00 92.38 205 THR A C 1
ATOM 1645 O O . THR A 1 205 ? 5.618 5.210 -18.217 1.00 92.38 205 THR A O 1
ATOM 1648 N N . GLY A 1 206 ? 5.218 3.251 -19.223 1.00 93.12 206 GLY A N 1
ATOM 1649 C CA . GLY A 1 206 ? 6.272 2.553 -18.498 1.00 93.12 206 GLY A CA 1
ATOM 1650 C C . GLY A 1 206 ? 6.257 1.046 -18.688 1.00 93.12 206 GLY A C 1
ATOM 1651 O O . GLY A 1 206 ? 5.684 0.522 -19.644 1.00 93.12 206 GLY A O 1
ATOM 1652 N N . GLN A 1 207 ? 6.903 0.353 -17.757 1.00 94.56 207 GLN A N 1
ATOM 1653 C CA . GLN A 1 207 ? 6.934 -1.100 -17.665 1.00 94.56 207 GLN A CA 1
ATOM 1654 C C . GLN A 1 207 ? 6.373 -1.554 -16.319 1.00 94.56 207 GLN A C 1
ATOM 1656 O O . GLN A 1 207 ? 6.686 -0.982 -15.274 1.00 94.56 207 GLN A O 1
ATOM 1661 N N . LEU A 1 208 ? 5.577 -2.622 -16.352 1.00 93.25 208 LEU A N 1
ATOM 1662 C CA . LEU A 1 208 ? 5.024 -3.277 -15.170 1.00 93.25 208 LEU A CA 1
ATOM 1663 C C . LEU A 1 208 ? 5.786 -4.569 -14.868 1.00 93.25 208 LEU A C 1
ATOM 1665 O O . LEU A 1 208 ? 6.223 -5.281 -15.779 1.00 93.25 208 LEU A O 1
ATOM 1669 N N . SER A 1 209 ? 5.910 -4.892 -13.585 1.00 95.25 209 SER A N 1
ATOM 1670 C CA . SER A 1 209 ? 6.354 -6.212 -13.148 1.00 95.25 209 SER A CA 1
ATOM 1671 C C . SER A 1 209 ? 5.203 -7.204 -13.290 1.00 95.25 209 SER A C 1
ATOM 1673 O O . SER A 1 209 ? 4.047 -6.827 -13.499 1.00 95.25 209 SER A O 1
ATOM 1675 N N . ASP A 1 210 ? 5.491 -8.485 -13.099 1.00 96.56 210 ASP A N 1
ATOM 1676 C CA . ASP A 1 210 ? 4.427 -9.432 -12.773 1.00 96.56 210 ASP A CA 1
ATOM 1677 C C . ASP A 1 210 ? 3.938 -9.161 -11.334 1.00 96.56 210 ASP A C 1
ATOM 1679 O O . ASP A 1 210 ? 4.621 -8.491 -10.548 1.00 96.56 210 ASP A O 1
ATOM 1683 N N . TRP A 1 211 ? 2.739 -9.631 -10.991 1.00 96.31 211 TRP A N 1
ATOM 1684 C CA . TRP A 1 211 ? 2.237 -9.533 -9.618 1.00 96.31 211 TRP A CA 1
ATOM 1685 C C . TRP A 1 211 ? 3.090 -10.382 -8.673 1.00 96.31 211 TRP A C 1
ATOM 1687 O O . TRP A 1 211 ? 3.518 -11.480 -9.030 1.00 96.31 211 TRP A O 1
ATOM 1697 N N . SER A 1 212 ? 3.290 -9.894 -7.451 1.00 96.94 212 SER A N 1
ATOM 1698 C CA . SER A 1 212 ? 3.893 -10.668 -6.370 1.00 96.94 212 SER A CA 1
ATOM 1699 C C . SER A 1 212 ? 3.081 -11.919 -6.037 1.00 96.94 212 SER A C 1
ATOM 1701 O O . SER A 1 212 ? 1.896 -12.045 -6.375 1.00 96.94 212 SER A O 1
ATOM 1703 N N . ASN A 1 213 ? 3.696 -12.816 -5.268 1.00 97.62 213 ASN A N 1
ATOM 1704 C CA . ASN A 1 213 ? 2.944 -13.853 -4.573 1.00 97.62 213 ASN A CA 1
ATOM 1705 C C . ASN A 1 213 ? 1.891 -13.226 -3.648 1.00 97.62 213 ASN A C 1
ATOM 1707 O O . ASN A 1 213 ? 2.004 -12.061 -3.250 1.00 97.62 213 ASN A O 1
ATOM 1711 N N . ILE A 1 214 ? 0.853 -14.008 -3.355 1.00 97.31 214 ILE A N 1
ATOM 1712 C CA . ILE A 1 214 ? -0.147 -13.642 -2.359 1.00 97.31 214 ILE A CA 1
ATOM 1713 C C . ILE A 1 214 ? 0.485 -13.814 -0.982 1.00 97.31 214 ILE A C 1
ATOM 1715 O O . ILE A 1 214 ? 0.926 -14.910 -0.647 1.00 97.31 214 ILE A O 1
ATOM 1719 N N . GLU A 1 215 ? 0.475 -12.745 -0.195 1.00 97.31 215 GLU A N 1
ATOM 1720 C CA . GLU A 1 215 ? 0.748 -12.810 1.239 1.00 97.31 215 GLU A CA 1
ATOM 1721 C C . GLU A 1 215 ? -0.555 -12.559 1.989 1.00 97.31 215 GLU A C 1
ATOM 1723 O O . GLU A 1 215 ? -1.321 -11.657 1.635 1.00 97.31 215 GLU A O 1
ATOM 1728 N N . SER A 1 216 ? -0.807 -13.351 3.025 1.00 96.75 216 SER A N 1
ATOM 1729 C CA . SER A 1 216 ? -2.035 -13.276 3.813 1.00 96.75 216 SER A CA 1
ATOM 1730 C C . SER A 1 216 ? -1.729 -12.860 5.246 1.00 96.75 216 SER A C 1
ATOM 1732 O O . SER A 1 216 ? -0.717 -13.257 5.823 1.00 96.75 216 SER A O 1
ATOM 1734 N N . ILE A 1 217 ? -2.630 -12.093 5.852 1.00 95.81 217 ILE A N 1
ATOM 1735 C CA . ILE A 1 217 ? -2.561 -11.746 7.271 1.00 95.81 217 ILE A CA 1
ATOM 1736 C C . ILE A 1 217 ? -3.915 -11.954 7.938 1.00 95.81 217 ILE A C 1
ATOM 1738 O O . ILE A 1 217 ? -4.945 -11.510 7.433 1.00 95.81 217 ILE A O 1
ATOM 1742 N N . THR A 1 218 ? -3.903 -12.640 9.079 1.00 95.94 218 THR A N 1
ATOM 1743 C CA . THR A 1 218 ? -5.086 -12.848 9.916 1.00 95.94 218 THR A CA 1
ATOM 1744 C C . THR A 1 218 ? -5.114 -11.803 11.019 1.00 95.94 218 THR A C 1
ATOM 1746 O O . THR A 1 218 ? -4.135 -11.645 11.751 1.00 95.94 218 THR A O 1
ATOM 1749 N N . ILE A 1 219 ? -6.234 -11.095 11.143 1.00 93.94 219 ILE A N 1
ATOM 1750 C CA . ILE A 1 219 ? -6.461 -10.143 12.229 1.00 93.94 219 ILE A CA 1
ATOM 1751 C C . ILE A 1 219 ? -6.655 -10.940 13.517 1.00 93.94 219 ILE A C 1
ATOM 1753 O O . ILE A 1 219 ? -7.560 -11.776 13.560 1.00 93.94 219 ILE A O 1
ATOM 1757 N N . PRO A 1 220 ? -5.835 -10.734 14.559 1.00 91.69 220 PRO A N 1
ATOM 1758 C CA . PRO A 1 220 ? -6.016 -11.461 15.803 1.00 91.69 220 PRO A CA 1
ATOM 1759 C C . PRO A 1 220 ? -7.379 -11.126 16.408 1.00 91.69 220 PRO A C 1
ATOM 1761 O O . PRO A 1 220 ? -7.837 -9.983 16.355 1.00 91.69 220 PRO A O 1
ATOM 1764 N N . ASP A 1 221 ? -8.020 -12.124 17.010 1.00 86.81 221 ASP A N 1
ATOM 1765 C CA . ASP A 1 221 ? -9.084 -11.851 17.965 1.00 86.81 221 ASP A CA 1
ATOM 1766 C C . ASP A 1 221 ? -8.514 -10.979 19.082 1.00 86.81 221 ASP A C 1
ATOM 1768 O O . ASP A 1 221 ? -7.401 -11.233 19.540 1.00 86.81 221 ASP A O 1
ATOM 1772 N N . GLY A 1 222 ? -9.243 -9.953 19.516 1.00 70.44 222 GLY A N 1
ATOM 1773 C CA 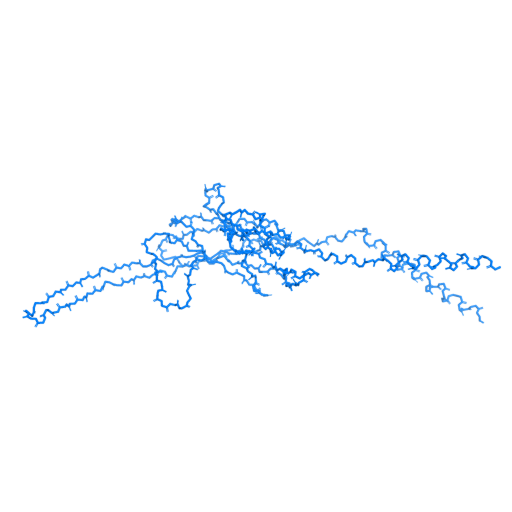. GLY A 1 222 ? -8.778 -8.914 20.448 1.00 70.44 222 GLY A CA 1
ATOM 1774 C C . GLY A 1 222 ? -8.316 -9.413 21.829 1.00 70.44 222 GLY A C 1
ATOM 1775 O O . GLY A 1 222 ? -8.044 -8.603 22.715 1.00 70.44 222 GLY A O 1
ATOM 1776 N N . SER A 1 223 ? -8.206 -10.727 22.037 1.00 57.28 223 SER A N 1
ATOM 1777 C CA . SER A 1 223 ? -7.369 -11.309 23.077 1.00 57.28 223 SER A CA 1
ATOM 1778 C C . SER A 1 223 ? -5.914 -10.909 22.832 1.00 57.28 223 SER A C 1
ATOM 1780 O O . SER A 1 223 ? -5.315 -11.297 21.834 1.00 57.28 223 SER A O 1
ATOM 1782 N N . ILE A 1 224 ? -5.365 -10.113 23.747 1.00 50.25 224 ILE A N 1
ATOM 1783 C CA . ILE A 1 224 ? -3.981 -9.628 23.781 1.00 50.25 224 ILE A CA 1
ATOM 1784 C C . ILE A 1 224 ? -3.022 -10.765 23.389 1.00 50.25 224 ILE A C 1
ATOM 1786 O O . ILE A 1 224 ? -2.706 -11.630 24.202 1.00 50.25 224 ILE A O 1
ATOM 1790 N N . SER A 1 225 ? -2.592 -10.785 22.127 1.00 41.62 225 SER A N 1
ATOM 1791 C CA . SER A 1 225 ? -1.744 -11.844 21.591 1.00 41.62 225 SER A CA 1
ATOM 1792 C C . SER A 1 225 ? -0.315 -11.327 21.514 1.00 41.62 225 SER A C 1
ATOM 1794 O O . SER A 1 225 ? -0.032 -10.295 20.902 1.00 41.62 225 SER A O 1
ATOM 1796 N N . THR A 1 226 ? 0.600 -12.020 22.184 1.00 41.25 226 THR A N 1
ATOM 1797 C CA . THR A 1 226 ? 2.037 -11.757 22.109 1.00 41.25 226 THR A CA 1
ATOM 1798 C C . THR A 1 226 ? 2.504 -11.968 20.670 1.00 41.25 226 THR A C 1
ATOM 1800 O O . THR A 1 226 ? 2.472 -13.088 20.172 1.00 41.25 226 THR A O 1
ATOM 1803 N N . SER A 1 227 ? 2.922 -10.888 20.007 1.00 38.06 227 SER A N 1
ATOM 1804 C CA . SER A 1 227 ? 3.417 -10.869 18.625 1.00 38.06 227 SER A CA 1
ATOM 1805 C C . SER A 1 227 ? 4.485 -11.944 18.373 1.00 38.06 227 SER A C 1
ATOM 1807 O O . SER A 1 227 ? 5.658 -11.745 18.691 1.00 38.06 227 SER A O 1
ATOM 1809 N N . THR A 1 228 ? 4.117 -13.053 17.733 1.00 40.12 228 THR A N 1
ATOM 1810 C CA . THR A 1 228 ? 5.079 -13.955 17.093 1.00 40.12 228 THR A CA 1
ATOM 1811 C C . THR A 1 228 ? 5.407 -13.405 15.710 1.00 40.12 228 THR A C 1
ATOM 1813 O O . THR A 1 228 ? 4.529 -13.304 14.856 1.00 40.12 228 THR A O 1
ATOM 1816 N N . SER A 1 229 ? 6.666 -13.012 15.503 1.00 41.88 229 SER A N 1
ATOM 1817 C CA . SER A 1 229 ? 7.173 -12.540 14.209 1.00 41.88 229 SER A CA 1
ATOM 1818 C C . SER A 1 229 ? 6.865 -13.565 13.104 1.00 41.88 229 SER A C 1
ATOM 1820 O O . SER A 1 229 ? 7.043 -14.762 13.348 1.00 41.88 229 SER A O 1
ATOM 1822 N N . PRO A 1 230 ? 6.421 -13.143 11.904 1.00 46.84 230 PRO A N 1
ATOM 1823 C CA . PRO A 1 230 ? 6.124 -14.070 10.819 1.00 46.84 230 PRO A CA 1
ATOM 1824 C C . PRO A 1 230 ? 7.371 -14.878 10.448 1.00 46.84 230 PRO A C 1
ATOM 1826 O O . PRO A 1 230 ? 8.484 -14.350 10.380 1.00 46.84 230 PRO A O 1
ATOM 1829 N N . THR A 1 231 ? 7.178 -16.179 10.235 1.00 43.12 231 THR A N 1
ATOM 1830 C CA . THR A 1 231 ? 8.219 -17.075 9.725 1.00 43.12 231 THR A CA 1
ATOM 1831 C C . THR A 1 231 ? 8.354 -16.806 8.231 1.00 43.12 231 THR A C 1
ATOM 1833 O O . THR A 1 231 ? 7.392 -16.980 7.490 1.00 43.12 231 THR A O 1
ATOM 1836 N N . SER A 1 232 ? 9.517 -16.328 7.790 1.00 42.66 232 SER A N 1
ATOM 1837 C CA . SER A 1 232 ? 9.785 -16.053 6.377 1.00 42.66 232 SER A CA 1
ATOM 1838 C C . SER A 1 232 ? 9.647 -17.335 5.555 1.00 42.66 232 SER A C 1
ATOM 1840 O O . SER A 1 232 ? 10.374 -18.302 5.796 1.00 42.66 232 SER A O 1
ATOM 1842 N N . ASN A 1 233 ? 8.742 -17.338 4.578 1.00 48.41 233 ASN A N 1
ATOM 1843 C CA . ASN A 1 233 ? 8.673 -18.377 3.554 1.00 48.41 233 ASN A CA 1
ATOM 1844 C C . ASN A 1 233 ? 10.015 -18.387 2.778 1.00 48.41 233 ASN A C 1
ATOM 1846 O O . ASN A 1 233 ? 10.561 -17.307 2.529 1.00 48.41 233 ASN A O 1
ATOM 1850 N N . PRO A 1 234 ? 10.606 -19.548 2.430 1.00 49.75 234 PRO A N 1
ATOM 1851 C CA . PRO A 1 234 ? 11.924 -19.588 1.805 1.00 49.75 234 PRO A CA 1
ATOM 1852 C C . PRO A 1 234 ? 11.902 -18.872 0.450 1.00 49.75 234 PRO A C 1
ATOM 1854 O O . PRO A 1 234 ? 11.176 -19.254 -0.467 1.00 49.75 234 PRO A O 1
ATOM 1857 N N . THR A 1 235 ? 12.714 -17.822 0.338 1.00 58.56 235 THR A N 1
ATOM 1858 C CA . THR A 1 235 ? 12.907 -17.046 -0.887 1.00 58.56 235 THR A CA 1
ATOM 1859 C C . THR A 1 235 ? 13.422 -17.961 -2.006 1.00 58.56 235 THR A C 1
ATOM 1861 O O . THR A 1 235 ? 14.420 -18.661 -1.793 1.00 58.56 235 THR A O 1
ATOM 1864 N N . PRO A 1 236 ? 12.794 -17.982 -3.198 1.00 52.78 236 PRO A N 1
ATOM 1865 C CA . PRO A 1 236 ? 13.336 -18.716 -4.334 1.00 52.78 236 PRO A CA 1
ATOM 1866 C C . PRO A 1 236 ? 14.728 -18.168 -4.669 1.00 52.78 236 PRO A C 1
ATOM 1868 O O . PRO A 1 236 ? 14.932 -16.960 -4.772 1.00 52.78 236 PRO A O 1
ATOM 1871 N N . THR A 1 237 ? 15.710 -19.059 -4.795 1.00 67.81 237 THR A N 1
ATOM 1872 C CA . THR A 1 237 ? 17.087 -18.686 -5.134 1.00 67.81 237 THR A CA 1
ATOM 1873 C C . THR A 1 237 ? 17.103 -17.975 -6.493 1.00 67.81 237 THR A C 1
ATOM 1875 O O . THR A 1 237 ? 16.517 -18.505 -7.440 1.00 67.81 237 THR A O 1
ATOM 1878 N N . PRO A 1 238 ? 17.747 -16.798 -6.626 1.00 58.78 238 PRO A N 1
ATOM 1879 C CA . PRO A 1 238 ? 17.758 -16.061 -7.882 1.00 58.78 238 PRO A CA 1
ATOM 1880 C C . PRO A 1 238 ? 18.385 -16.917 -8.983 1.00 58.78 238 PRO A C 1
ATOM 1882 O O . PRO A 1 238 ? 19.508 -17.406 -8.853 1.00 58.78 238 PRO A O 1
ATOM 1885 N N . THR A 1 239 ? 17.646 -17.104 -10.073 1.00 60.38 239 THR A N 1
ATOM 1886 C CA . THR A 1 239 ? 18.157 -17.769 -11.268 1.00 60.38 239 THR A CA 1
ATOM 1887 C C . THR A 1 239 ? 19.202 -16.858 -11.904 1.00 60.38 239 THR A C 1
ATOM 1889 O O . THR A 1 239 ? 18.887 -15.759 -12.358 1.00 60.38 239 THR A O 1
ATOM 1892 N N . VAL A 1 240 ? 20.464 -17.291 -11.891 1.00 71.88 240 VAL A N 1
ATOM 1893 C CA . VAL A 1 240 ? 21.560 -16.603 -12.583 1.00 71.88 240 VAL A CA 1
ATOM 1894 C C . VAL A 1 240 ? 21.183 -16.480 -14.065 1.00 71.88 240 VAL A C 1
ATOM 1896 O O . VAL A 1 240 ? 20.829 -17.496 -14.663 1.00 71.88 240 VAL A O 1
ATOM 1899 N N . PRO A 1 241 ? 21.249 -15.282 -14.674 1.00 60.97 241 PRO A N 1
ATOM 1900 C CA . PRO A 1 241 ? 20.992 -15.131 -16.098 1.00 60.97 241 PRO A CA 1
ATOM 1901 C C . PRO A 1 241 ? 21.975 -15.995 -16.887 1.00 60.97 241 PRO A C 1
ATOM 1903 O O . PRO A 1 241 ? 23.188 -15.773 -16.839 1.00 60.97 241 PRO A O 1
ATOM 1906 N N . GLU A 1 242 ? 21.468 -16.989 -17.609 1.00 71.19 242 GLU A N 1
ATOM 1907 C CA . GLU A 1 242 ? 22.290 -17.759 -18.534 1.00 71.19 242 GLU A CA 1
ATOM 1908 C C . GLU A 1 242 ? 22.723 -16.831 -19.673 1.00 71.19 242 GLU A C 1
ATOM 1910 O O . GLU A 1 242 ? 21.918 -16.379 -20.491 1.00 71.19 242 GLU A O 1
ATOM 1915 N N . LEU A 1 243 ? 24.015 -16.499 -19.714 1.00 66.44 243 LEU A N 1
ATOM 1916 C CA . LEU A 1 243 ? 24.593 -15.791 -20.849 1.00 66.44 243 LEU A CA 1
ATOM 1917 C C . LEU A 1 243 ? 24.455 -16.680 -22.084 1.00 66.44 243 LEU A C 1
ATOM 1919 O O . LEU A 1 243 ? 25.081 -17.736 -22.178 1.00 66.44 243 LEU A O 1
ATOM 1923 N N . SER A 1 244 ? 23.635 -16.239 -23.039 1.00 73.44 244 SER A N 1
ATOM 1924 C CA . SER A 1 244 ? 23.443 -16.948 -24.301 1.00 73.44 244 SER A CA 1
ATOM 1925 C C . SER A 1 244 ? 24.791 -17.171 -24.990 1.00 73.44 244 SER A C 1
ATOM 1927 O O . SER A 1 244 ? 25.544 -16.228 -25.250 1.00 73.44 244 SER A O 1
ATOM 1929 N N . TRP A 1 245 ? 25.084 -18.430 -25.319 1.00 73.00 245 TRP A N 1
ATOM 1930 C CA . TRP A 1 245 ? 26.293 -18.867 -26.025 1.00 73.00 245 TRP A CA 1
ATOM 1931 C C . TRP A 1 245 ? 26.561 -18.074 -27.317 1.00 73.00 245 TRP A C 1
ATOM 1933 O O . TRP A 1 245 ? 27.715 -17.919 -27.722 1.00 73.00 245 TRP A O 1
ATOM 1943 N N . LEU A 1 246 ? 25.516 -17.496 -27.919 1.00 71.38 246 LEU A N 1
ATOM 1944 C CA . LEU A 1 246 ? 25.600 -16.636 -29.100 1.00 71.38 246 LEU A CA 1
ATOM 1945 C C . LEU A 1 246 ? 26.428 -15.358 -28.879 1.00 71.38 246 LEU A C 1
ATOM 1947 O O . LEU A 1 246 ? 27.009 -14.856 -29.838 1.00 71.38 246 LEU A O 1
ATOM 1951 N N . LEU A 1 247 ? 26.539 -14.851 -27.645 1.00 74.75 247 LEU A N 1
ATOM 1952 C CA . LEU A 1 247 ? 27.396 -13.700 -27.320 1.00 74.75 247 LEU A CA 1
ATOM 1953 C C . LEU A 1 247 ? 28.862 -14.098 -27.089 1.00 74.75 247 LEU A C 1
ATOM 1955 O O . LEU A 1 247 ? 29.770 -13.305 -27.336 1.00 74.75 247 LEU A O 1
ATOM 1959 N N . ILE A 1 248 ? 29.110 -15.335 -26.656 1.00 76.00 248 ILE A N 1
ATOM 1960 C CA . ILE A 1 248 ? 30.453 -15.819 -26.303 1.00 76.00 248 ILE A CA 1
ATOM 1961 C C . ILE A 1 248 ? 31.279 -16.119 -27.566 1.00 76.00 248 ILE A C 1
ATOM 1963 O O . ILE A 1 248 ? 32.471 -15.812 -27.624 1.00 76.00 248 ILE A O 1
ATOM 1967 N N . VAL A 1 249 ? 30.651 -16.671 -28.609 1.00 82.50 249 VAL A N 1
ATOM 1968 C CA . VAL A 1 249 ? 31.329 -17.060 -29.860 1.00 82.50 249 VAL A CA 1
ATOM 1969 C C . VAL A 1 249 ? 32.009 -15.883 -30.590 1.00 82.50 249 VAL A C 1
ATOM 1971 O O . VAL A 1 249 ? 33.201 -16.002 -30.892 1.00 82.50 249 VAL A O 1
ATOM 1974 N N . PRO A 1 250 ? 31.348 -14.738 -30.862 1.00 80.94 250 PRO A N 1
ATOM 1975 C CA . PRO A 1 250 ? 32.000 -13.618 -31.545 1.00 80.94 250 PRO A CA 1
ATOM 1976 C C . PRO A 1 250 ? 33.130 -12.989 -30.717 1.00 80.94 250 PRO A C 1
ATOM 1978 O O . PRO A 1 250 ? 34.135 -12.561 -31.289 1.00 80.94 250 PRO A O 1
ATOM 1981 N N . LEU A 1 251 ? 33.024 -12.995 -29.382 1.00 79.38 251 LEU A N 1
ATOM 1982 C CA . LEU A 1 251 ? 34.088 -12.514 -28.497 1.00 79.38 251 LEU A CA 1
ATOM 1983 C C . LEU A 1 251 ? 35.344 -13.401 -28.590 1.00 79.38 251 LEU A C 1
ATOM 1985 O O . LEU A 1 251 ? 36.459 -12.895 -28.710 1.00 79.38 251 LEU A O 1
ATOM 1989 N N . LEU A 1 252 ? 35.171 -14.727 -28.602 1.00 84.44 252 LEU A N 1
ATOM 1990 C CA . LEU A 1 252 ? 36.284 -15.672 -28.750 1.00 84.44 252 LEU A CA 1
ATOM 1991 C C . LEU A 1 252 ? 36.941 -15.589 -30.138 1.00 84.44 252 LEU A C 1
ATOM 1993 O O . LEU A 1 252 ? 38.169 -15.638 -30.247 1.00 84.44 252 LEU A O 1
ATOM 1997 N N . LEU A 1 253 ? 36.148 -15.407 -31.198 1.00 85.69 253 LEU A N 1
ATOM 1998 C CA . LEU A 1 253 ? 36.665 -15.229 -32.559 1.00 85.69 253 LEU A CA 1
ATOM 1999 C C . LEU A 1 253 ? 37.447 -13.916 -32.723 1.00 85.69 253 LEU A C 1
ATOM 2001 O O . LEU A 1 253 ? 38.454 -13.889 -33.440 1.00 85.69 253 LEU A O 1
ATOM 2005 N N . SER A 1 254 ? 37.043 -12.839 -32.039 1.00 87.50 254 SER A N 1
ATOM 2006 C CA . SER A 1 254 ? 37.787 -11.573 -32.073 1.00 87.50 254 SER A CA 1
ATOM 2007 C C . SER A 1 254 ? 39.146 -11.707 -31.373 1.00 87.50 254 SER A C 1
ATOM 2009 O O . SER A 1 254 ? 40.166 -11.294 -31.927 1.00 87.50 254 SER A O 1
ATOM 2011 N N . MET A 1 255 ? 39.192 -12.394 -30.227 1.00 86.88 255 MET A N 1
ATOM 2012 C CA . MET A 1 255 ? 40.427 -12.673 -29.486 1.00 86.88 255 MET A CA 1
ATOM 2013 C C . MET A 1 255 ? 41.411 -13.518 -30.305 1.00 86.88 255 MET A C 1
ATOM 2015 O O . MET A 1 255 ? 42.605 -13.208 -30.353 1.00 86.88 255 MET A O 1
ATOM 2019 N N . LEU A 1 256 ? 40.919 -14.541 -31.013 1.00 88.25 256 LEU A N 1
ATOM 2020 C CA . LEU A 1 256 ? 41.735 -15.345 -31.931 1.00 88.25 256 LEU A CA 1
ATOM 2021 C C . LEU A 1 256 ? 42.290 -14.505 -33.086 1.00 88.25 256 LEU A C 1
ATOM 2023 O O . LEU A 1 256 ? 43.466 -14.630 -33.436 1.00 88.25 256 LEU A O 1
ATOM 2027 N N . SER A 1 257 ? 41.473 -13.612 -33.642 1.00 87.44 257 SER A N 1
ATOM 2028 C CA . SER A 1 257 ? 41.883 -12.717 -34.727 1.00 87.44 257 SER A CA 1
ATOM 2029 C C . SER A 1 257 ? 42.989 -11.756 -34.272 1.00 87.44 257 SER A C 1
ATOM 2031 O O . SER A 1 257 ? 44.006 -11.614 -34.955 1.00 87.44 257 SER A O 1
ATOM 2033 N N . ILE A 1 258 ? 42.855 -11.167 -33.077 1.00 89.31 258 ILE A N 1
ATOM 2034 C CA . ILE A 1 258 ? 43.884 -10.309 -32.466 1.00 89.31 258 ILE A CA 1
ATOM 2035 C C . ILE A 1 258 ? 45.176 -11.102 -32.228 1.00 89.31 258 ILE A C 1
ATOM 2037 O O . ILE A 1 258 ? 46.259 -10.635 -32.590 1.00 89.31 258 ILE A O 1
ATOM 2041 N N . ALA A 1 259 ? 45.085 -12.321 -31.687 1.00 90.81 259 ALA A N 1
ATOM 2042 C CA . ALA A 1 259 ? 46.249 -13.171 -31.441 1.00 90.81 259 ALA A CA 1
ATOM 2043 C C . ALA A 1 259 ? 47.009 -13.517 -32.736 1.00 90.81 259 ALA A C 1
ATOM 2045 O O . ALA A 1 259 ? 48.244 -13.462 -32.767 1.00 90.81 259 ALA A O 1
ATOM 2046 N N . LEU A 1 260 ? 46.290 -13.819 -33.823 1.00 90.12 260 LEU A N 1
ATOM 2047 C CA . LEU A 1 260 ? 46.889 -14.084 -35.134 1.00 90.12 260 LEU A CA 1
ATOM 2048 C C . LEU A 1 260 ? 47.585 -12.845 -35.709 1.00 90.12 260 LEU A C 1
ATOM 2050 O O . LEU A 1 260 ? 48.711 -12.956 -36.201 1.00 90.12 260 LEU A O 1
ATOM 2054 N N . ILE A 1 261 ? 46.972 -11.663 -35.585 1.00 90.38 261 ILE A N 1
ATOM 2055 C CA . ILE A 1 261 ? 47.571 -10.394 -36.022 1.00 90.38 261 ILE A CA 1
ATOM 2056 C C . ILE A 1 261 ? 48.860 -10.107 -35.239 1.00 90.38 261 ILE A C 1
ATOM 2058 O O . ILE A 1 261 ? 49.893 -9.799 -35.839 1.00 90.38 261 ILE A O 1
ATOM 2062 N N . VAL A 1 262 ? 48.838 -10.254 -33.910 1.00 90.00 262 VAL A N 1
ATOM 2063 C CA . VAL A 1 262 ? 50.016 -10.037 -33.051 1.00 90.00 262 VAL A CA 1
ATOM 2064 C C . VAL A 1 262 ? 51.142 -11.011 -33.409 1.00 90.00 262 VAL A C 1
ATOM 2066 O O . VAL A 1 262 ? 52.295 -10.594 -33.559 1.00 90.00 262 VAL A O 1
ATOM 2069 N N . LYS A 1 263 ? 50.821 -12.295 -33.617 1.00 90.44 263 LYS A N 1
ATOM 2070 C CA . LYS A 1 263 ? 51.800 -13.312 -34.025 1.00 90.44 263 LYS A CA 1
ATOM 2071 C C . LYS A 1 263 ? 52.433 -12.976 -35.375 1.00 90.44 263 LYS A C 1
ATOM 2073 O O . LYS A 1 263 ? 53.658 -13.005 -35.486 1.00 90.44 263 LYS A O 1
ATOM 2078 N N . HIS A 1 264 ? 51.620 -12.615 -36.370 1.00 87.00 264 HIS A N 1
ATOM 2079 C CA . HIS A 1 264 ? 52.103 -12.305 -37.715 1.00 87.00 264 HIS A CA 1
ATOM 2080 C C . HIS A 1 264 ? 53.028 -11.078 -37.725 1.00 87.00 264 HIS A C 1
ATOM 2082 O O . HIS A 1 264 ? 54.085 -11.101 -38.362 1.00 87.00 264 HIS A O 1
ATOM 2088 N N . ARG A 1 265 ? 52.682 -10.026 -36.964 1.00 86.44 265 ARG A N 1
ATOM 2089 C CA . ARG A 1 265 ? 53.542 -8.839 -36.807 1.00 86.44 265 ARG A CA 1
ATOM 2090 C C . ARG A 1 265 ? 54.885 -9.191 -36.170 1.00 86.44 265 ARG A C 1
ATOM 2092 O O . ARG A 1 265 ? 55.915 -8.710 -36.634 1.00 86.44 265 ARG A O 1
ATOM 2099 N N . LYS A 1 266 ? 54.896 -10.069 -35.162 1.00 86.56 266 LYS A N 1
ATOM 2100 C CA . LYS A 1 266 ? 56.139 -10.495 -34.503 1.00 86.56 266 LYS A CA 1
ATOM 2101 C C . LYS A 1 266 ? 57.055 -11.271 -35.454 1.00 86.56 266 LYS A C 1
ATOM 2103 O O . LYS A 1 266 ? 58.250 -11.011 -35.474 1.00 86.56 266 LYS A O 1
ATOM 2108 N N . THR A 1 267 ? 56.515 -12.173 -36.275 1.00 87.12 267 THR A N 1
ATOM 2109 C CA . THR A 1 267 ? 57.322 -12.951 -37.234 1.00 87.12 267 THR A CA 1
ATOM 2110 C C . THR A 1 267 ? 57.838 -12.136 -38.419 1.00 87.12 267 THR A C 1
ATOM 2112 O O . THR A 1 267 ? 58.900 -12.455 -38.944 1.00 87.12 267 THR A O 1
ATOM 2115 N N . ALA A 1 268 ? 57.121 -11.089 -38.841 1.00 80.75 268 ALA A N 1
ATOM 2116 C CA . ALA A 1 268 ? 57.557 -10.227 -39.941 1.00 80.75 268 ALA A CA 1
ATOM 2117 C C . ALA A 1 268 ? 58.787 -9.378 -39.570 1.00 80.75 268 ALA A C 1
ATOM 2119 O O . ALA A 1 268 ? 59.681 -9.210 -40.392 1.00 80.75 268 ALA A O 1
ATOM 2120 N N . ASN A 1 269 ? 58.870 -8.920 -38.318 1.00 77.12 269 ASN A N 1
ATOM 2121 C CA . ASN A 1 269 ? 59.984 -8.095 -37.838 1.00 77.12 269 ASN A CA 1
ATOM 2122 C C . ASN A 1 269 ? 61.290 -8.876 -37.602 1.00 77.12 269 ASN A C 1
ATOM 2124 O O . ASN A 1 269 ? 62.333 -8.261 -37.453 1.00 77.12 269 ASN A O 1
ATOM 2128 N N . PHE A 1 270 ? 61.255 -10.212 -37.567 1.00 72.31 270 PHE A N 1
ATOM 2129 C CA . PHE A 1 270 ? 62.453 -11.049 -37.387 1.00 72.31 270 PHE A CA 1
ATOM 2130 C C . PHE A 1 270 ? 63.200 -11.361 -38.697 1.00 72.31 270 PHE A C 1
ATOM 2132 O O . PHE A 1 270 ? 64.203 -12.067 -38.668 1.00 72.31 270 PHE A O 1
ATOM 2139 N N . LYS A 1 271 ? 62.697 -10.895 -39.849 1.00 62.62 271 LYS A N 1
ATOM 2140 C CA . LYS A 1 271 ? 63.299 -11.133 -41.174 1.00 62.62 271 LYS A CA 1
ATOM 2141 C C . LYS A 1 271 ? 63.988 -9.896 -41.780 1.00 62.62 271 LYS A C 1
ATOM 2143 O O . LYS A 1 271 ? 64.264 -9.905 -42.977 1.00 62.62 271 LYS A O 1
ATOM 2148 N N . GLN A 1 272 ? 64.245 -8.861 -40.981 1.00 51.34 272 GLN A N 1
ATOM 2149 C CA . GLN A 1 272 ? 65.128 -7.732 -41.310 1.00 51.34 272 GLN A CA 1
ATOM 2150 C C . GLN A 1 272 ? 66.390 -7.820 -40.460 1.00 51.34 272 GLN A C 1
ATOM 2152 O O . GLN A 1 272 ? 67.461 -7.496 -41.012 1.00 51.34 272 GLN A O 1
#